Protein AF-A0A8C4X236-F1 (afdb_monomer)

Sequence (205 aa):
MKGGGVMKGFCWRYFEGKKEEEKEEEETTDAMVGLRALEICFFVYFIAFIPVFLLFDSQGLLPASYYPQSLRQLLGDYAISYRDPLLVDPPAWFHAILFCEIFVQLPFLPVAAYAFYKGGQRWIRVPVIMYATHVATTDLIICSYFMWHDFSNSTHPSPITQGQRSLLLAVYSPFLLVPLLMLLTMCCSHTYCGYLPQDRKVKRK

Foldseek 3Di:
DPDPDPVVVVVVVVVVVVVVVVVVVVVVVVLVVVLLVLLVVLLCVLVVCLCVLVQALCPLPDDPVVHDPVSVVVLVVVCQVLVPCCSPPNDPVVNVVNVCCVPPVNVCSVVSSVDSVVPLNLVCLVVLLVVLVSQLVVLVVVLCCLVPPQCVPPPGRHQNDPVSSVSVCVVSVVSNVSSVVSNCCSVPPCSNVDDDPVVVVVVPD

InterPro domains:
  IPR033118 EXPERA domain [PF05241] (71-186)
  IPR033118 EXPERA domain [PS51751] (38-183)
  IPR051987 Sigma-2 receptor-like [PTHR31204] (35-194)

Mean predicted aligned error: 8.4 Å

Organism: Eptatretus burgeri (NCBI:txid7764)

Solvent-accessible surface area (backbone atoms only — not comparable to full-atom values): 11431 Å² total; per-residue (Å²): 142,90,81,74,66,67,65,53,56,55,53,48,53,52,55,49,52,52,52,52,52,54,50,51,52,50,54,51,50,52,51,52,52,52,50,51,53,48,30,48,55,50,19,52,50,31,58,62,43,52,58,44,46,71,67,52,55,42,60,7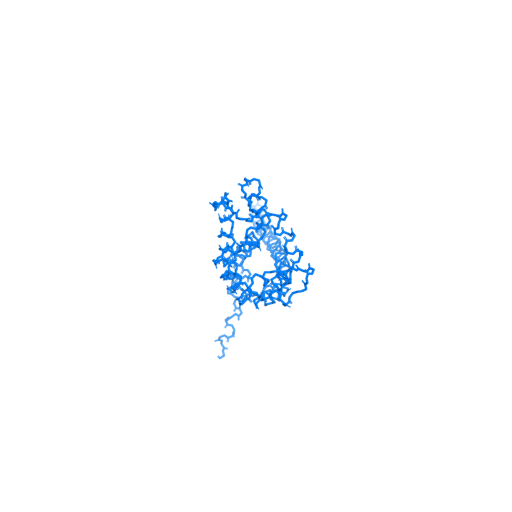7,77,45,67,71,87,81,52,58,67,70,60,54,46,52,53,48,53,48,21,59,74,61,18,35,45,71,72,73,63,55,52,75,71,52,51,56,50,50,48,43,42,63,73,56,46,51,74,42,31,64,56,51,20,52,39,27,66,71,45,87,49,48,84,49,36,65,61,44,41,55,49,18,52,48,47,30,51,53,41,49,51,52,50,46,45,54,72,68,56,86,43,88,82,52,94,57,70,46,46,68,49,72,68,42,27,53,50,48,42,60,69,50,40,59,64,30,51,52,26,48,51,49,31,50,47,48,69,68,33,60,81,52,63,59,85,58,78,67,66,62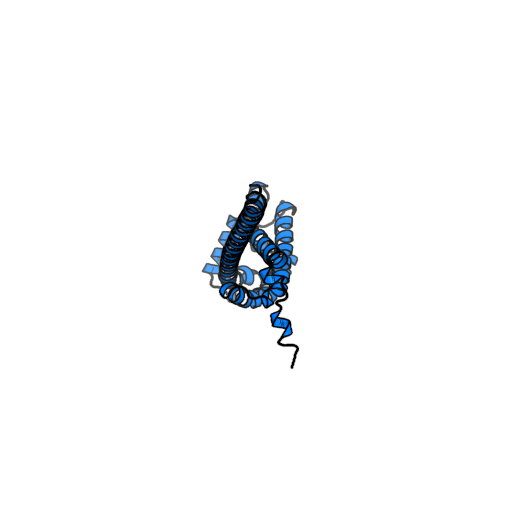,62,72,74,69,118

Structure (mmCIF, N/CA/C/O backbone):
data_AF-A0A8C4X236-F1
#
_entry.id   AF-A0A8C4X236-F1
#
loop_
_atom_site.group_PDB
_atom_site.id
_atom_site.type_symbol
_atom_site.label_atom_id
_atom_site.label_alt_id
_atom_site.label_comp_id
_atom_site.label_asym_id
_atom_site.label_entity_id
_atom_site.label_seq_id
_atom_site.pdbx_PDB_ins_code
_atom_site.Cartn_x
_atom_site.Cartn_y
_atom_site.Cartn_z
_atom_site.occupancy
_atom_site.B_iso_or_equiv
_atom_site.auth_seq_id
_atom_site.auth_comp_id
_atom_site.auth_asym_id
_atom_site.auth_atom_id
_atom_site.pdbx_PDB_model_num
ATOM 1 N N . MET A 1 1 ? 0.371 12.756 75.439 1.00 41.66 1 MET A N 1
ATOM 2 C CA . MET A 1 1 ? 0.248 13.300 74.065 1.00 41.66 1 MET A CA 1
ATOM 3 C C . MET A 1 1 ? 1.019 12.418 73.081 1.00 41.66 1 MET A C 1
ATOM 5 O O . MET A 1 1 ? 2.199 12.641 72.864 1.00 41.66 1 MET A O 1
ATOM 9 N N . LYS A 1 2 ? 0.393 11.377 72.518 1.00 47.19 2 LYS A N 1
ATOM 10 C CA . LYS A 1 2 ? 0.939 10.576 71.402 1.00 47.19 2 LYS A CA 1
ATOM 11 C C . LYS A 1 2 ? -0.236 10.167 70.508 1.00 47.19 2 LYS A C 1
ATOM 13 O O . LYS A 1 2 ? -0.846 9.137 70.739 1.00 47.19 2 LYS A O 1
ATOM 18 N N . GLY A 1 3 ? -0.607 11.025 69.557 1.00 48.09 3 GLY A N 1
ATOM 19 C CA . GLY A 1 3 ? -1.750 10.789 68.657 1.00 48.09 3 GLY A CA 1
ATOM 20 C C . GLY A 1 3 ? -1.573 11.317 67.228 1.00 48.09 3 GLY A C 1
ATOM 21 O O . GLY A 1 3 ? -2.505 11.256 66.442 1.00 48.09 3 GLY A O 1
ATOM 22 N N . GLY A 1 4 ? -0.391 11.833 66.865 1.00 49.16 4 GLY A N 1
ATOM 23 C CA . GLY A 1 4 ? -0.181 12.534 65.586 1.00 49.16 4 GLY A CA 1
ATOM 24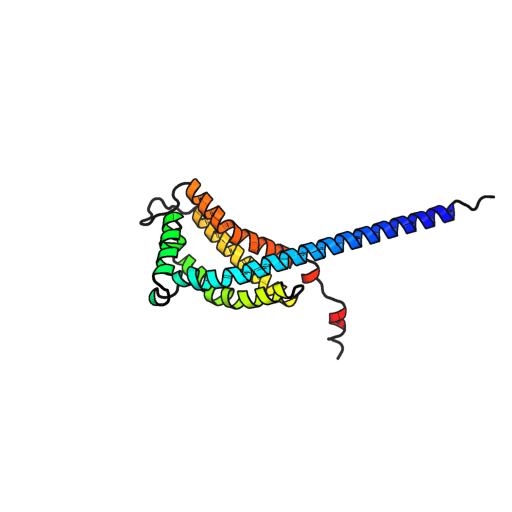 C C . GLY A 1 4 ? 0.444 11.715 64.447 1.00 49.16 4 GLY A C 1
ATOM 25 O O . GLY A 1 4 ? 0.639 12.257 63.364 1.00 49.16 4 GLY A O 1
ATOM 26 N N . GLY A 1 5 ? 0.809 10.447 64.673 1.00 52.81 5 GLY A N 1
ATOM 27 C CA . GLY A 1 5 ? 1.579 9.650 63.701 1.00 52.81 5 GLY A CA 1
ATOM 28 C C . GLY A 1 5 ? 0.733 8.905 62.662 1.00 52.81 5 GLY A C 1
ATOM 29 O O . GLY A 1 5 ? 1.100 8.847 61.493 1.00 52.81 5 GLY A O 1
ATOM 30 N N . VAL A 1 6 ? -0.427 8.378 63.065 1.00 53.38 6 VAL A N 1
ATOM 31 C CA . VAL A 1 6 ? -1.242 7.482 62.219 1.00 53.38 6 VAL A CA 1
ATOM 32 C C . VAL A 1 6 ? -1.970 8.248 61.108 1.00 53.38 6 VAL A C 1
ATOM 34 O O . VAL A 1 6 ? -2.055 7.780 59.975 1.00 53.38 6 VAL A O 1
ATOM 37 N N . MET A 1 7 ? -2.411 9.477 61.390 1.00 50.72 7 MET A N 1
ATOM 38 C CA . MET A 1 7 ? -3.146 10.306 60.427 1.00 50.72 7 MET A CA 1
ATOM 39 C C . MET A 1 7 ? -2.255 10.823 59.282 1.00 50.72 7 MET A C 1
ATOM 41 O O . MET A 1 7 ? -2.735 11.031 58.171 1.00 50.72 7 MET A O 1
ATOM 45 N N . LYS A 1 8 ? -0.940 10.958 59.517 1.00 55.19 8 LYS A N 1
ATOM 46 C CA . LYS A 1 8 ? 0.033 11.353 58.484 1.00 55.19 8 LYS A CA 1
ATOM 47 C C . LYS A 1 8 ? 0.290 10.241 57.463 1.00 55.19 8 LYS A C 1
ATOM 49 O O . LYS A 1 8 ? 0.388 10.538 56.279 1.00 55.19 8 LYS A O 1
ATOM 54 N N . GLY A 1 9 ? 0.337 8.978 57.897 1.00 59.88 9 GLY A N 1
ATOM 55 C CA . GLY A 1 9 ? 0.531 7.832 56.998 1.00 59.88 9 GLY A CA 1
ATOM 56 C C . GLY A 1 9 ? -0.676 7.556 56.095 1.00 59.88 9 GLY A C 1
ATOM 57 O O . GLY A 1 9 ? -0.505 7.188 54.937 1.00 59.88 9 GLY A O 1
ATOM 58 N N . PHE A 1 10 ? -1.892 7.788 56.599 1.00 60.44 10 PHE A N 1
ATOM 59 C CA . PHE A 1 10 ? -3.123 7.619 55.817 1.00 60.44 10 PHE A CA 1
ATOM 60 C C . PHE A 1 10 ? -3.282 8.713 54.752 1.00 60.44 10 PHE A C 1
ATOM 62 O O . PHE A 1 10 ? -3.601 8.427 53.603 1.00 60.44 10 PHE A O 1
ATOM 69 N N . CYS A 1 11 ? -2.981 9.960 55.125 1.00 64.56 11 CYS A N 1
ATOM 70 C CA . CYS A 1 11 ? -2.972 11.096 54.209 1.00 64.56 11 CYS A CA 1
ATOM 71 C C . CYS A 1 11 ? -1.917 10.915 53.103 1.00 64.56 11 CYS A C 1
ATOM 73 O O . CYS A 1 11 ? -2.206 11.124 51.931 1.00 64.56 11 CYS A O 1
ATOM 75 N N . TRP A 1 12 ? -0.717 10.441 53.457 1.00 64.69 12 TRP A N 1
ATOM 76 C CA . TRP A 1 12 ? 0.362 10.200 52.498 1.00 64.69 12 TRP A CA 1
ATOM 77 C C . TRP A 1 12 ? 0.027 9.099 51.476 1.00 64.69 12 TRP A C 1
ATOM 79 O O . TRP A 1 12 ? 0.167 9.343 50.282 1.00 64.69 12 TRP A O 1
ATOM 89 N N . ARG A 1 13 ? -0.526 7.953 51.908 1.00 72.81 13 ARG A N 1
ATOM 90 C CA . ARG A 1 13 ? -0.981 6.885 50.987 1.00 72.81 13 ARG A CA 1
ATOM 91 C C . ARG A 1 13 ? -2.113 7.336 50.063 1.00 72.81 13 ARG A C 1
ATOM 93 O O . ARG A 1 13 ? -2.170 6.906 48.920 1.00 72.81 13 ARG A O 1
ATOM 100 N N . TYR A 1 14 ? -3.001 8.207 50.545 1.00 73.75 14 TYR A N 1
ATOM 101 C CA . TYR A 1 14 ? -4.064 8.784 49.720 1.00 73.75 14 TYR A CA 1
ATOM 102 C C . TYR A 1 14 ? -3.504 9.712 48.631 1.00 73.75 14 TYR A C 1
ATOM 104 O O . TYR A 1 14 ? -3.924 9.642 47.481 1.00 73.75 14 TYR A O 1
ATOM 112 N N . PHE A 1 15 ? -2.519 10.550 48.971 1.00 76.06 15 PHE A N 1
ATOM 113 C CA . PHE A 1 15 ? -1.834 11.401 47.993 1.00 76.06 15 PHE A CA 1
ATOM 114 C C . PHE A 1 15 ? -1.012 10.606 46.973 1.00 76.06 15 PHE A C 1
ATOM 116 O O . PHE A 1 15 ? -0.898 11.036 45.830 1.00 76.06 15 PHE A O 1
ATOM 123 N N . GLU A 1 16 ? -0.431 9.477 47.375 1.00 79.06 16 GLU A N 1
ATOM 124 C CA . GLU A 1 16 ? 0.330 8.596 46.486 1.00 79.06 16 GLU A CA 1
ATOM 125 C C . GLU A 1 16 ? -0.593 7.878 45.493 1.00 79.06 16 GLU A C 1
ATOM 127 O O . GLU A 1 16 ? -0.366 7.976 44.293 1.00 79.06 16 GLU A O 1
ATOM 132 N N . GLY A 1 17 ? -1.708 7.308 45.969 1.00 76.38 17 GLY A N 1
ATOM 133 C CA . GLY A 1 17 ? -2.725 6.711 45.095 1.00 76.38 17 GLY A CA 1
ATOM 134 C C . GLY A 1 17 ? -3.329 7.719 44.115 1.00 76.38 17 GLY A C 1
ATOM 135 O O . GLY A 1 17 ? -3.462 7.423 42.935 1.00 76.38 17 GLY A O 1
ATOM 136 N N . LYS A 1 18 ? -3.594 8.954 44.560 1.00 82.38 18 LYS A N 1
ATOM 137 C CA . LYS A 1 18 ? -4.086 10.014 43.669 1.00 82.38 18 LYS A CA 1
ATOM 138 C C . LYS A 1 18 ? -3.078 10.383 42.569 1.00 82.38 18 LYS A C 1
ATOM 140 O O . LYS A 1 18 ? -3.480 10.654 41.447 1.00 82.38 18 LYS A O 1
ATOM 145 N N . LYS A 1 19 ? -1.774 10.378 42.873 1.00 81.88 19 LYS A N 1
ATOM 146 C CA . LYS A 1 19 ? -0.722 10.608 41.866 1.00 81.88 19 LYS A CA 1
ATOM 147 C C . LYS A 1 19 ? -0.598 9.453 40.876 1.00 81.88 19 LYS A C 1
ATOM 149 O O . LYS A 1 19 ? -0.284 9.698 39.717 1.00 81.88 19 LYS A O 1
ATOM 154 N N . GLU A 1 20 ? -0.789 8.218 41.332 1.00 83.44 20 GLU A N 1
ATOM 155 C CA . GLU A 1 20 ? -0.804 7.041 40.457 1.00 83.44 20 GLU A CA 1
ATOM 156 C C . GLU A 1 20 ? -2.015 7.069 39.516 1.00 83.44 20 GLU A C 1
ATOM 158 O O . GLU A 1 20 ? -1.833 6.882 38.317 1.00 83.44 20 GLU A O 1
ATOM 163 N N . GLU A 1 21 ? -3.204 7.410 40.023 1.00 80.62 21 GLU A N 1
ATOM 164 C CA . GLU A 1 21 ? -4.423 7.589 39.219 1.00 80.62 21 GLU A CA 1
ATOM 165 C C . GLU A 1 21 ? -4.274 8.711 38.179 1.00 80.62 21 GLU A C 1
ATOM 167 O O . GLU A 1 21 ? -4.560 8.493 37.005 1.00 80.62 21 GLU A O 1
ATOM 172 N N . GLU A 1 22 ? -3.784 9.891 38.581 1.00 83.81 22 GLU A N 1
ATOM 173 C CA . GLU A 1 22 ? -3.543 11.017 37.661 1.00 83.81 22 GLU A CA 1
ATOM 174 C C . GLU A 1 22 ? -2.544 10.634 36.555 1.00 83.81 22 GLU A C 1
ATOM 176 O O . GLU A 1 22 ? -2.747 10.969 35.389 1.00 83.81 22 GLU A O 1
ATOM 181 N N . LYS A 1 23 ? -1.492 9.883 36.903 1.00 80.38 23 LYS A N 1
ATOM 182 C CA . LYS A 1 23 ? -0.493 9.402 35.942 1.00 80.38 23 LYS A CA 1
ATOM 183 C C . LYS A 1 23 ? -1.064 8.352 34.983 1.00 80.38 23 LYS A C 1
ATOM 185 O O . LYS A 1 23 ? -0.742 8.378 33.799 1.00 80.38 23 LYS A O 1
ATOM 190 N N . GLU A 1 24 ? -1.892 7.433 35.474 1.00 81.12 24 GLU A N 1
ATOM 191 C CA . GLU A 1 24 ? -2.555 6.416 34.647 1.00 81.12 24 GLU A CA 1
ATOM 192 C C . GLU A 1 24 ? -3.582 7.051 33.693 1.00 81.12 24 GLU A C 1
ATOM 194 O O . GLU A 1 24 ? -3.692 6.648 32.532 1.00 81.12 24 GLU A O 1
ATOM 199 N N . GLU A 1 25 ? -4.301 8.082 34.144 1.00 80.38 25 GLU A N 1
ATOM 200 C CA . GLU A 1 25 ? -5.241 8.849 33.322 1.00 80.38 25 GLU A CA 1
ATOM 201 C C . GLU A 1 25 ? -4.522 9.647 32.219 1.00 80.38 25 GLU A C 1
ATOM 203 O O . GLU A 1 25 ? -4.970 9.641 31.066 1.00 80.38 25 GLU A O 1
ATOM 208 N N . GLU A 1 26 ? -3.379 10.267 32.531 1.00 82.12 26 GLU A N 1
ATOM 209 C CA . GLU A 1 26 ? -2.516 10.949 31.556 1.00 82.12 26 GLU A CA 1
ATOM 210 C C . GLU A 1 26 ? -1.972 9.965 30.504 1.00 82.12 26 GLU A C 1
ATOM 212 O O . GLU A 1 26 ? -2.172 10.172 29.306 1.00 82.12 26 GLU A O 1
ATOM 217 N N . GLU A 1 27 ? -1.397 8.833 30.932 1.00 82.38 27 GLU A N 1
ATOM 218 C CA . GLU A 1 27 ? -0.870 7.793 30.032 1.00 82.38 27 GLU A CA 1
ATOM 219 C C . GLU A 1 27 ? -1.966 7.207 29.125 1.00 82.38 27 GLU A C 1
ATOM 221 O O . GLU A 1 27 ? -1.761 6.990 27.925 1.00 82.38 27 GLU A O 1
ATOM 226 N N . THR A 1 28 ? -3.166 7.002 29.669 1.00 82.38 28 THR A N 1
ATOM 227 C CA . THR A 1 28 ? -4.322 6.524 28.902 1.00 82.38 28 THR A CA 1
ATOM 228 C C . THR A 1 28 ? -4.768 7.555 27.867 1.00 82.38 28 THR A C 1
ATOM 230 O O . THR A 1 28 ? -5.082 7.194 26.729 1.00 82.38 28 THR A O 1
ATOM 233 N N . THR A 1 29 ? -4.787 8.837 28.235 1.00 84.06 29 THR A N 1
ATOM 234 C CA . THR A 1 29 ? -5.170 9.934 27.337 1.00 84.06 29 THR A CA 1
ATOM 235 C C . THR A 1 29 ? -4.185 10.057 26.177 1.00 84.06 29 THR A C 1
ATOM 237 O O . THR A 1 29 ? -4.607 10.091 25.018 1.00 84.06 29 THR A O 1
ATOM 240 N N . ASP A 1 30 ? -2.883 10.015 26.458 1.00 85.50 30 ASP A N 1
ATOM 241 C CA . ASP A 1 30 ? -1.828 10.047 25.442 1.00 85.50 30 ASP A CA 1
ATOM 242 C C . ASP A 1 30 ? -1.906 8.844 24.498 1.00 85.50 30 ASP A C 1
ATOM 244 O O . ASP A 1 30 ? -1.824 8.995 23.274 1.00 85.50 30 ASP A O 1
ATOM 248 N N . ALA A 1 31 ? -2.154 7.646 25.034 1.00 83.81 31 ALA A N 1
ATOM 249 C CA . ALA A 1 31 ? -2.352 6.447 24.228 1.00 83.81 31 ALA A CA 1
ATOM 250 C C . ALA A 1 31 ? -3.587 6.556 23.313 1.00 83.81 31 ALA A C 1
ATOM 252 O O . ALA A 1 31 ? -3.545 6.120 22.158 1.00 83.81 31 ALA A O 1
ATOM 253 N N . MET A 1 32 ? -4.684 7.159 23.788 1.00 85.50 32 MET A N 1
ATOM 254 C CA . MET A 1 32 ? -5.880 7.404 22.973 1.00 85.50 32 MET A CA 1
ATOM 255 C C . MET A 1 32 ? -5.617 8.422 21.858 1.00 85.50 32 MET A C 1
ATOM 257 O O . MET A 1 32 ? -6.040 8.199 20.719 1.00 85.50 32 MET A O 1
ATOM 261 N N . VAL A 1 33 ? -4.897 9.508 22.153 1.00 89.06 33 VAL A N 1
ATOM 262 C CA . VAL A 1 33 ? -4.496 10.516 21.158 1.00 89.06 33 VAL A CA 1
ATOM 263 C C . VAL A 1 33 ? -3.567 9.898 20.111 1.00 89.06 33 VAL A C 1
ATOM 265 O O . VAL A 1 33 ? -3.802 10.059 18.911 1.00 89.06 33 VAL A O 1
ATOM 268 N N . GLY A 1 34 ? -2.563 9.130 20.541 1.00 91.19 34 GLY A N 1
ATOM 269 C CA . GLY A 1 34 ? -1.631 8.429 19.657 1.00 91.19 34 GLY A CA 1
ATOM 270 C C . GLY A 1 34 ? -2.331 7.417 18.750 1.00 91.19 34 GLY A C 1
ATOM 271 O O . GLY A 1 34 ? -2.095 7.398 17.540 1.00 91.19 34 GLY A O 1
ATOM 272 N N . LEU A 1 35 ? -3.265 6.630 19.294 1.00 92.81 35 LEU A N 1
ATOM 273 C CA . LEU A 1 35 ? -4.077 5.717 18.492 1.00 92.81 35 LEU A CA 1
ATOM 274 C C . LEU A 1 35 ? -4.913 6.477 17.462 1.00 92.81 35 LEU A C 1
ATOM 276 O O . LEU A 1 35 ? -4.978 6.065 16.305 1.00 92.81 35 LEU A O 1
ATOM 280 N N . ARG A 1 36 ? -5.533 7.594 17.850 1.00 94.62 36 ARG A N 1
ATOM 281 C CA . ARG A 1 36 ? -6.346 8.379 16.922 1.00 94.62 36 ARG A CA 1
ATOM 282 C C . ARG A 1 36 ? -5.511 8.967 15.785 1.00 94.62 36 ARG A C 1
ATOM 284 O O . ARG A 1 36 ? -5.967 8.972 14.643 1.00 94.62 36 ARG A O 1
ATOM 291 N N . ALA A 1 37 ? -4.292 9.417 16.074 1.00 95.25 37 ALA A N 1
ATOM 292 C CA . ALA A 1 37 ? -3.353 9.869 15.052 1.00 95.25 37 ALA A CA 1
ATOM 293 C C . ALA A 1 37 ? -3.004 8.737 14.069 1.00 95.25 37 ALA A C 1
ATOM 295 O O . ALA A 1 37 ? -3.063 8.944 12.858 1.00 95.25 37 ALA A O 1
ATOM 296 N N . LEU A 1 38 ? -2.732 7.526 14.572 1.00 95.69 38 LEU A N 1
ATOM 297 C CA . LEU A 1 38 ? -2.489 6.348 13.731 1.00 95.69 38 LEU A CA 1
ATOM 298 C C . LEU A 1 38 ? -3.692 6.010 12.845 1.00 95.69 38 LEU A C 1
ATOM 300 O O . LEU A 1 38 ? -3.520 5.786 11.651 1.00 95.69 38 LEU A O 1
ATOM 304 N N . GLU A 1 39 ? -4.910 6.027 13.389 1.00 95.94 39 GLU A N 1
ATOM 305 C CA . GLU A 1 39 ? -6.130 5.806 12.603 1.00 95.94 39 GLU A CA 1
ATOM 306 C C . GLU A 1 39 ? -6.276 6.827 11.467 1.00 95.94 39 GLU A C 1
ATOM 308 O O . GLU A 1 39 ? -6.647 6.460 10.356 1.00 95.94 39 GLU A O 1
ATOM 313 N N . ILE A 1 40 ? -5.947 8.099 11.702 1.00 96.88 40 ILE A N 1
ATOM 314 C CA . ILE A 1 40 ? -5.978 9.126 10.652 1.00 96.88 40 ILE A CA 1
ATOM 315 C C . ILE A 1 40 ? -4.914 8.842 9.583 1.00 96.88 40 ILE A C 1
ATOM 317 O O . ILE A 1 40 ? -5.223 8.908 8.393 1.00 96.88 40 ILE A O 1
ATOM 321 N N . CYS A 1 41 ? -3.693 8.472 9.976 1.00 96.56 41 CYS A N 1
ATOM 322 C CA . CYS A 1 41 ? -2.647 8.066 9.032 1.00 96.56 41 CYS A CA 1
ATOM 323 C C . CYS A 1 41 ? -3.096 6.876 8.171 1.00 96.56 41 CYS A C 1
ATOM 325 O O . CYS A 1 41 ? -2.923 6.887 6.954 1.00 96.56 41 CYS A O 1
ATOM 327 N N . PHE A 1 42 ? -3.728 5.877 8.786 1.00 96.94 42 PHE A N 1
ATOM 328 C CA . PHE A 1 42 ? -4.282 4.711 8.102 1.00 96.94 42 PHE A CA 1
ATOM 329 C C . PHE A 1 42 ? -5.417 5.080 7.150 1.00 96.94 42 PHE A C 1
ATOM 331 O O . PHE A 1 42 ? -5.448 4.600 6.020 1.00 96.94 42 PHE A O 1
ATOM 338 N N . PHE A 1 43 ? -6.319 5.969 7.561 1.00 97.69 43 PHE A N 1
ATOM 339 C CA . PHE A 1 43 ? -7.365 6.497 6.690 1.00 97.69 43 PHE A CA 1
ATOM 340 C C . PHE A 1 43 ? -6.781 7.162 5.436 1.00 97.69 43 PHE A C 1
ATOM 342 O O . PHE A 1 43 ? -7.202 6.844 4.323 1.00 97.69 43 PHE A O 1
ATOM 349 N N . VAL A 1 44 ? -5.792 8.046 5.609 1.00 96.75 44 VAL A N 1
ATOM 350 C CA . VAL A 1 44 ? -5.121 8.726 4.491 1.00 96.75 44 VAL A CA 1
ATOM 351 C C . VAL A 1 44 ? -4.432 7.718 3.577 1.00 96.75 44 VAL A C 1
ATOM 353 O O . VAL A 1 44 ? -4.583 7.817 2.362 1.00 96.75 44 VAL A O 1
ATOM 356 N N . TYR A 1 45 ? -3.747 6.723 4.145 1.00 96.12 45 TYR A N 1
ATOM 357 C CA . TYR A 1 45 ? -3.140 5.627 3.392 1.00 96.12 45 TYR A CA 1
ATOM 358 C C . TYR A 1 45 ? -4.176 4.913 2.511 1.00 96.12 45 TYR A C 1
ATOM 360 O O . TYR A 1 45 ? -4.013 4.875 1.296 1.00 96.12 45 TYR A O 1
ATOM 368 N N . PHE A 1 46 ? -5.292 4.435 3.073 1.00 96.81 46 PHE A N 1
ATOM 369 C CA . PHE A 1 46 ? -6.302 3.710 2.293 1.00 96.81 46 PHE A CA 1
ATOM 370 C C . PHE A 1 46 ? -6.922 4.564 1.180 1.00 96.81 46 PHE A C 1
ATOM 372 O O . PHE A 1 46 ? -7.113 4.075 0.070 1.00 96.81 46 PHE A O 1
ATOM 379 N N . ILE A 1 47 ? -7.209 5.842 1.444 1.00 97.25 47 ILE A N 1
ATOM 380 C CA . ILE A 1 47 ? -7.763 6.748 0.428 1.00 97.25 47 ILE A CA 1
ATOM 381 C C . ILE A 1 47 ? -6.754 7.041 -0.682 1.00 97.25 47 ILE A C 1
ATOM 383 O O . ILE A 1 47 ? -7.133 7.039 -1.852 1.00 97.25 47 ILE A O 1
ATOM 387 N N . ALA A 1 48 ? -5.487 7.276 -0.338 1.00 94.50 48 ALA A N 1
ATOM 388 C CA . ALA A 1 48 ? -4.437 7.550 -1.314 1.00 94.50 48 ALA A CA 1
ATOM 389 C C . ALA A 1 48 ? -4.157 6.341 -2.219 1.00 94.50 48 ALA A C 1
ATOM 391 O O . ALA A 1 48 ? -3.810 6.520 -3.382 1.00 94.50 48 ALA A O 1
ATOM 392 N N . PHE A 1 49 ? -4.355 5.124 -1.712 1.00 93.38 49 PHE A N 1
ATOM 393 C CA . PHE A 1 49 ? -4.091 3.887 -2.446 1.00 93.38 49 PHE A CA 1
ATOM 394 C C . PHE A 1 49 ? -5.181 3.505 -3.448 1.00 93.38 49 PHE A C 1
ATOM 396 O O . PHE A 1 49 ? -4.880 2.882 -4.460 1.00 93.38 49 PHE A O 1
ATOM 403 N N . ILE A 1 50 ? -6.432 3.923 -3.237 1.00 95.25 50 ILE A N 1
ATOM 404 C CA . ILE A 1 50 ? -7.527 3.663 -4.188 1.00 95.25 50 ILE A CA 1
ATOM 405 C C . ILE A 1 50 ? -7.189 4.131 -5.619 1.00 95.25 50 ILE A C 1
ATOM 407 O O . ILE A 1 50 ? -7.288 3.313 -6.537 1.00 95.25 50 ILE A O 1
ATOM 411 N N . PRO A 1 51 ? -6.790 5.398 -5.865 1.00 94.31 51 PRO A N 1
ATOM 412 C CA . PRO A 1 51 ? -6.410 5.822 -7.207 1.00 94.31 51 PRO A CA 1
ATOM 413 C C . PRO A 1 51 ? -5.118 5.155 -7.682 1.00 94.31 51 PRO A C 1
ATOM 415 O O . PRO A 1 51 ? -4.984 4.944 -8.881 1.00 94.31 51 PRO A O 1
ATOM 418 N N . VAL A 1 52 ? -4.193 4.794 -6.785 1.00 92.56 52 VAL A N 1
ATOM 419 C CA . VAL A 1 52 ? -2.968 4.075 -7.170 1.00 92.56 52 VAL A CA 1
ATOM 420 C C . VAL A 1 52 ? -3.323 2.720 -7.784 1.00 92.56 52 VAL A C 1
ATOM 422 O O . VAL A 1 52 ? -2.966 2.459 -8.929 1.00 92.56 52 VAL A O 1
ATOM 425 N N . PHE A 1 53 ? -4.150 1.930 -7.100 1.00 93.12 53 PHE A N 1
ATOM 426 C CA . PHE A 1 53 ? -4.559 0.601 -7.559 1.00 93.12 53 PHE A CA 1
ATOM 427 C C . PHE A 1 53 ? -5.380 0.681 -8.858 1.00 93.12 53 PHE A C 1
ATOM 429 O O . PHE A 1 53 ? -5.177 -0.081 -9.808 1.00 93.12 53 PHE A O 1
ATOM 436 N N . LEU A 1 54 ? -6.304 1.645 -8.935 1.00 93.50 54 LEU A N 1
ATOM 437 C CA . LEU A 1 54 ? -7.186 1.831 -10.092 1.00 93.50 54 LEU A CA 1
ATOM 438 C C . LEU A 1 54 ? -6.499 2.408 -11.330 1.00 93.50 54 LEU A C 1
ATOM 440 O O . LEU A 1 54 ? -6.983 2.186 -12.435 1.00 93.50 54 LEU A O 1
ATOM 444 N N . LEU A 1 55 ? -5.445 3.205 -11.163 1.00 93.1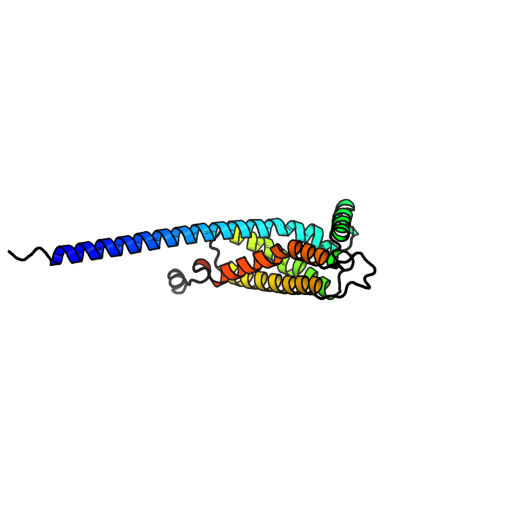9 55 LEU A N 1
ATOM 445 C CA . LEU A 1 55 ? -4.817 3.908 -12.280 1.00 93.19 55 LEU A CA 1
ATOM 446 C C . LEU A 1 55 ? -3.463 3.330 -12.656 1.00 93.19 55 LEU A C 1
ATOM 448 O O . LEU A 1 55 ? -3.089 3.471 -13.813 1.00 93.19 55 LEU A O 1
ATOM 452 N N . PHE A 1 56 ? -2.730 2.707 -11.735 1.00 92.62 56 PHE A N 1
ATOM 453 C CA . PHE A 1 56 ? -1.386 2.190 -11.982 1.00 92.62 56 PHE A CA 1
ATOM 454 C C . PHE A 1 56 ? -1.362 0.662 -11.932 1.00 92.62 56 PHE A C 1
ATOM 456 O O . PHE A 1 56 ? -1.142 0.049 -12.972 1.00 92.62 56 PHE A O 1
ATOM 463 N N . ASP A 1 57 ? -1.680 0.039 -10.798 1.00 91.94 57 ASP A N 1
ATOM 464 C CA . ASP A 1 57 ? -1.490 -1.416 -10.625 1.00 91.94 57 ASP A CA 1
ATOM 465 C C . ASP A 1 57 ? -2.381 -2.232 -11.569 1.00 91.94 57 ASP A C 1
ATOM 467 O O . ASP A 1 57 ? -1.956 -3.197 -12.208 1.00 91.94 57 ASP A O 1
ATOM 471 N N . SER A 1 58 ? -3.617 -1.778 -11.765 1.00 93.06 58 SER A N 1
ATOM 472 C CA . SER A 1 58 ? -4.546 -2.392 -12.715 1.00 93.06 58 SER A CA 1
ATOM 473 C C . SER A 1 58 ? -4.112 -2.309 -14.181 1.00 93.06 58 SER A C 1
ATOM 475 O O . SER A 1 58 ? -4.649 -3.065 -14.997 1.00 93.06 58 SER A O 1
ATOM 477 N N . GLN A 1 59 ? -3.131 -1.474 -14.551 1.00 94.06 59 GLN A N 1
ATOM 478 C CA . GLN A 1 59 ? -2.534 -1.510 -15.894 1.00 94.06 59 GLN A CA 1
ATOM 479 C C . G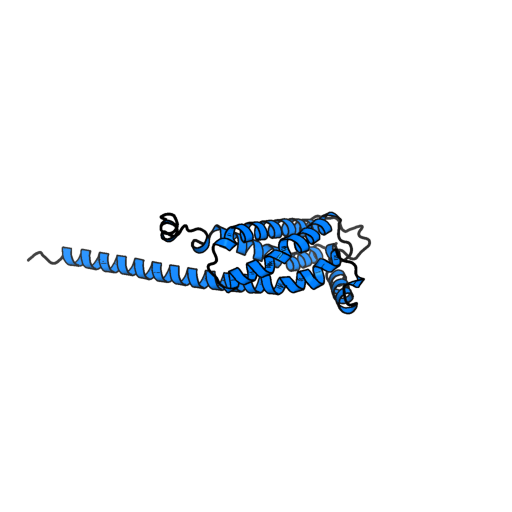LN A 1 59 ? -1.732 -2.793 -16.138 1.00 94.06 59 GLN A C 1
ATOM 481 O O . GLN A 1 59 ? -1.604 -3.208 -17.287 1.00 94.06 59 GLN A O 1
ATOM 486 N N . GLY A 1 60 ? -1.226 -3.440 -15.083 1.00 89.94 60 GLY A N 1
ATOM 487 C CA . GLY A 1 60 ? -0.504 -4.708 -15.191 1.00 89.94 60 GLY A CA 1
ATOM 488 C C . GLY A 1 60 ? -1.406 -5.919 -15.456 1.00 89.94 60 GLY A C 1
ATOM 489 O O . GLY A 1 60 ? -0.907 -6.982 -15.812 1.00 89.94 60 GLY A O 1
ATOM 490 N N . LEU A 1 61 ? -2.732 -5.777 -15.311 1.00 90.56 61 LEU A N 1
ATOM 491 C CA . LEU A 1 61 ? -3.692 -6.867 -15.529 1.00 90.56 61 LEU A CA 1
ATOM 492 C C . LEU A 1 61 ? -4.726 -6.566 -16.621 1.00 90.56 61 LEU A C 1
ATOM 494 O O . LEU A 1 61 ? -5.155 -7.471 -17.338 1.00 90.56 61 LEU A O 1
ATOM 498 N N . LEU A 1 62 ? -5.169 -5.313 -16.736 1.00 90.81 62 LEU A N 1
ATOM 499 C CA . LEU A 1 62 ? -6.221 -4.921 -17.669 1.00 90.81 62 LEU A CA 1
ATOM 500 C C . LEU A 1 62 ? -5.655 -4.461 -19.023 1.00 90.81 62 LEU A C 1
ATOM 502 O O . LEU A 1 62 ? -4.544 -3.937 -19.091 1.00 90.81 62 LEU A O 1
ATOM 506 N N . PRO A 1 63 ? -6.430 -4.585 -20.118 1.00 91.31 63 PRO A N 1
ATOM 507 C CA . PRO A 1 63 ? -6.000 -4.130 -21.434 1.00 91.31 63 PRO A CA 1
ATOM 508 C C . PRO A 1 63 ? -5.617 -2.645 -21.463 1.00 91.31 63 PRO A C 1
ATOM 510 O O . PRO A 1 63 ? -6.348 -1.783 -20.972 1.00 91.31 63 PRO A O 1
ATOM 513 N N . ALA A 1 64 ? -4.523 -2.329 -22.162 1.00 90.50 64 ALA A N 1
ATOM 514 C CA . ALA A 1 64 ? -4.017 -0.963 -22.318 1.00 90.50 64 ALA A CA 1
ATOM 515 C C . ALA A 1 64 ? -5.038 0.027 -22.922 1.00 90.50 64 ALA A C 1
ATOM 517 O O . ALA A 1 64 ? -4.903 1.235 -22.740 1.00 90.50 64 ALA A O 1
ATOM 518 N N . SER A 1 65 ? -6.066 -0.464 -23.625 1.00 93.12 65 SER A N 1
ATOM 519 C CA . SER A 1 65 ? -7.149 0.348 -24.195 1.00 93.12 65 SER A CA 1
ATOM 520 C C . SER A 1 65 ? -8.019 1.049 -23.150 1.00 93.12 65 SER A C 1
ATOM 522 O O . SER A 1 65 ? -8.702 2.009 -23.492 1.00 93.12 65 SER A O 1
ATOM 524 N N . TYR A 1 66 ? -8.017 0.589 -21.896 1.00 93.69 66 TYR A N 1
ATOM 525 C CA . TYR A 1 66 ? -8.772 1.229 -20.814 1.00 93.69 66 TYR A CA 1
ATOM 526 C C . TYR A 1 66 ? -8.082 2.471 -20.242 1.00 93.69 66 TYR A C 1
ATOM 528 O O . TYR A 1 66 ? -8.725 3.240 -19.531 1.00 93.69 66 TYR A O 1
ATOM 536 N N . TYR A 1 67 ? -6.810 2.704 -20.581 1.00 95.31 67 TYR A N 1
ATOM 537 C CA . TYR A 1 67 ? -6.015 3.775 -19.990 1.00 95.31 67 TYR A CA 1
ATOM 538 C C . TYR A 1 67 ? -5.591 4.823 -21.025 1.00 95.31 67 TYR A C 1
ATOM 540 O O . TYR A 1 67 ? -5.094 4.476 -22.109 1.00 95.31 67 TYR A O 1
ATOM 548 N N . PRO A 1 68 ? -5.701 6.123 -20.688 1.00 95.38 68 PRO A N 1
ATOM 549 C CA . PRO A 1 68 ? -5.153 7.195 -21.506 1.00 95.38 68 PRO A CA 1
ATOM 550 C C . PRO A 1 68 ? -3.663 6.990 -21.786 1.00 95.38 68 PRO A C 1
ATOM 552 O O . PRO A 1 68 ? -2.911 6.506 -20.940 1.00 95.38 68 PRO A O 1
ATOM 555 N N . GLN A 1 69 ? -3.213 7.405 -22.970 1.00 95.50 69 GLN A N 1
ATOM 556 C CA . GLN A 1 69 ? -1.811 7.259 -23.365 1.00 95.50 69 GLN A CA 1
ATOM 557 C C . GLN A 1 69 ? -0.845 7.963 -22.404 1.00 95.50 69 GLN A C 1
ATOM 559 O O . GLN A 1 69 ? 0.202 7.405 -22.097 1.00 95.50 69 GLN A O 1
ATOM 564 N N . SER A 1 70 ? -1.209 9.143 -21.896 1.00 95.62 70 SER A N 1
ATOM 565 C CA . SER A 1 70 ? -0.391 9.897 -20.939 1.00 95.62 70 SER A CA 1
ATOM 566 C C . SER A 1 70 ? -0.134 9.126 -19.645 1.00 95.62 70 SER A C 1
ATOM 568 O O . SER A 1 70 ? 0.974 9.161 -19.123 1.00 95.62 70 SER A O 1
ATOM 570 N N . LEU A 1 71 ? -1.135 8.396 -19.148 1.00 94.50 71 LEU A N 1
ATOM 571 C CA . LEU A 1 71 ? -1.028 7.610 -17.921 1.00 94.50 71 LEU A CA 1
ATOM 572 C C . LEU A 1 71 ? -0.145 6.369 -18.120 1.00 94.50 71 LEU A C 1
ATOM 574 O O . LEU A 1 71 ? 0.689 6.060 -17.272 1.00 94.50 71 LEU A O 1
ATOM 578 N N . ARG A 1 72 ? -0.277 5.705 -19.274 1.00 94.69 72 ARG A N 1
ATOM 579 C CA . ARG A 1 72 ? 0.595 4.585 -19.663 1.00 94.69 72 ARG A CA 1
ATOM 580 C C . ARG A 1 72 ? 2.044 5.030 -19.834 1.00 94.69 72 ARG A C 1
ATOM 582 O O . ARG A 1 72 ? 2.959 4.341 -19.400 1.00 94.69 72 ARG A O 1
ATOM 589 N N . GLN A 1 73 ? 2.246 6.195 -20.448 1.00 95.00 73 GLN A N 1
ATOM 590 C CA . GLN A 1 73 ? 3.573 6.774 -20.611 1.00 95.00 73 GLN A CA 1
ATOM 591 C C . GLN A 1 73 ? 4.185 7.146 -19.260 1.00 95.00 73 GLN A C 1
ATOM 593 O O . GLN A 1 73 ? 5.329 6.795 -19.017 1.00 95.00 73 GLN A O 1
ATOM 598 N N . LEU A 1 74 ? 3.415 7.760 -18.358 1.00 94.81 74 LEU A N 1
ATOM 599 C CA . LEU A 1 74 ? 3.880 8.083 -17.009 1.00 94.81 74 LEU A CA 1
ATOM 600 C C . LEU A 1 74 ? 4.362 6.835 -16.252 1.00 94.81 74 LEU A C 1
ATOM 602 O O . LEU A 1 74 ? 5.432 6.863 -15.647 1.00 94.81 74 LEU A O 1
ATOM 606 N N . LEU A 1 75 ? 3.594 5.742 -16.307 1.00 94.06 75 LEU A N 1
ATOM 607 C CA . LEU A 1 75 ? 3.982 4.475 -15.685 1.00 94.06 75 LEU A CA 1
ATOM 608 C C . LEU A 1 75 ? 5.237 3.880 -16.347 1.00 94.06 75 LEU A C 1
ATOM 610 O O . LEU A 1 75 ? 6.141 3.432 -15.647 1.00 94.06 75 LEU A O 1
ATOM 614 N N . GLY A 1 76 ? 5.330 3.926 -17.679 1.00 93.44 76 GLY A N 1
ATOM 615 C CA . GLY A 1 76 ? 6.509 3.463 -18.418 1.00 93.44 76 GLY A CA 1
ATOM 616 C C . GLY A 1 76 ? 7.774 4.272 -18.111 1.00 93.44 76 GLY A C 1
ATOM 617 O O . GLY A 1 76 ? 8.832 3.696 -17.860 1.00 93.44 76 GLY A O 1
ATOM 618 N N . ASP A 1 77 ? 7.663 5.600 -18.065 1.00 93.62 77 ASP A N 1
ATOM 619 C CA . ASP A 1 77 ? 8.765 6.509 -17.740 1.00 93.62 77 ASP A CA 1
ATOM 620 C C . ASP A 1 77 ? 9.263 6.268 -16.309 1.00 93.62 77 ASP A C 1
ATOM 622 O O . ASP A 1 77 ? 10.474 6.224 -16.068 1.00 93.62 77 ASP A O 1
ATOM 626 N N . TYR A 1 78 ? 8.343 6.043 -15.366 1.00 93.88 78 TYR A N 1
ATOM 627 C CA . TYR A 1 78 ? 8.670 5.624 -14.005 1.00 93.88 78 TYR A CA 1
ATOM 628 C C . TYR A 1 78 ? 9.410 4.280 -13.994 1.00 93.88 78 TYR A C 1
ATOM 630 O O . TYR A 1 78 ? 10.512 4.190 -13.446 1.00 93.88 78 TYR A O 1
ATOM 638 N N . ALA A 1 79 ? 8.854 3.261 -14.651 1.00 93.25 79 ALA A N 1
ATOM 639 C CA . ALA A 1 79 ? 9.407 1.911 -14.677 1.00 93.25 79 ALA A CA 1
ATOM 640 C C . ALA A 1 79 ? 10.840 1.889 -15.239 1.00 93.25 79 ALA A C 1
ATOM 642 O O . ALA A 1 79 ? 11.729 1.249 -14.677 1.00 93.25 79 ALA A O 1
ATOM 643 N N . ILE A 1 80 ? 11.107 2.667 -16.292 1.00 92.75 80 ILE A N 1
ATOM 644 C CA . ILE A 1 80 ? 12.445 2.810 -16.881 1.00 92.75 80 ILE A CA 1
ATOM 645 C C . ILE A 1 80 ? 13.382 3.599 -15.958 1.00 92.75 80 ILE A C 1
ATOM 647 O O . ILE A 1 80 ? 14.527 3.189 -15.751 1.00 92.75 80 ILE A O 1
ATOM 651 N N . SER A 1 81 ? 12.913 4.713 -15.385 1.00 92.62 81 SER A N 1
ATOM 652 C CA . SER A 1 81 ? 13.730 5.593 -14.535 1.00 92.62 81 SER A CA 1
ATOM 653 C C . SER A 1 81 ? 14.221 4.883 -13.274 1.00 92.62 81 SER A C 1
ATOM 655 O O . SER A 1 81 ? 15.399 4.980 -12.920 1.00 92.62 81 SER A O 1
ATOM 657 N N . TYR A 1 82 ? 13.335 4.122 -12.630 1.00 92.31 82 TYR A N 1
ATOM 658 C CA . TYR A 1 82 ? 13.642 3.351 -11.426 1.00 92.31 82 TYR A CA 1
ATOM 659 C C . TYR A 1 82 ? 14.169 1.944 -11.724 1.00 92.31 82 TYR A C 1
ATOM 661 O O . TYR A 1 82 ? 14.639 1.272 -10.808 1.00 92.31 82 TYR A O 1
ATOM 669 N N . ARG A 1 83 ? 14.182 1.535 -13.003 1.00 94.12 83 ARG A N 1
ATOM 670 C CA . ARG A 1 83 ? 14.542 0.181 -13.454 1.00 94.12 83 ARG A CA 1
ATOM 671 C C . ARG A 1 83 ? 13.726 -0.881 -12.722 1.00 94.12 83 ARG A C 1
ATOM 673 O O . ARG A 1 83 ? 14.294 -1.856 -12.239 1.00 94.12 83 ARG A O 1
ATOM 680 N N . ASP A 1 84 ? 12.426 -0.649 -12.591 1.00 94.94 84 ASP A N 1
ATOM 681 C CA . ASP A 1 84 ? 11.522 -1.529 -11.859 1.00 94.94 84 ASP A CA 1
ATOM 682 C C . ASP A 1 84 ? 11.118 -2.729 -12.735 1.00 94.94 84 ASP A C 1
ATOM 684 O O . ASP A 1 84 ? 10.333 -2.571 -13.678 1.00 94.94 84 ASP A O 1
ATOM 688 N N . PRO A 1 85 ? 11.628 -3.941 -12.452 1.00 92.62 85 PRO A N 1
ATOM 689 C CA . PRO A 1 85 ? 11.351 -5.106 -13.278 1.00 92.62 85 PRO A CA 1
ATOM 690 C C . PRO A 1 85 ? 9.890 -5.557 -13.170 1.00 92.62 85 PRO A C 1
ATOM 692 O O . PRO A 1 85 ? 9.395 -6.179 -14.103 1.00 92.62 85 PRO A O 1
ATOM 695 N N . LEU A 1 86 ? 9.184 -5.234 -12.079 1.00 93.94 86 LEU A N 1
ATOM 696 C CA . LEU A 1 86 ? 7.785 -5.631 -11.891 1.00 93.94 86 LEU A CA 1
ATOM 697 C C . LEU A 1 86 ? 6.830 -4.838 -12.780 1.00 93.94 86 LEU A C 1
ATOM 699 O O . LEU A 1 86 ? 5.724 -5.294 -13.039 1.00 93.94 86 LEU A O 1
ATOM 703 N N . LEU A 1 87 ? 7.254 -3.671 -13.262 1.00 91.75 87 LEU A N 1
ATOM 704 C CA . LEU A 1 87 ? 6.440 -2.823 -14.129 1.00 91.75 87 LEU A CA 1
ATOM 705 C C . LEU A 1 87 ? 6.840 -2.931 -15.603 1.00 91.75 87 LEU A C 1
ATOM 707 O O . LEU A 1 87 ? 5.990 -2.753 -16.472 1.00 91.75 87 LEU A O 1
ATOM 711 N N . VAL A 1 88 ? 8.116 -3.208 -15.899 1.00 87.31 88 VAL A N 1
ATOM 712 C CA . VAL A 1 88 ? 8.586 -3.337 -17.290 1.00 87.31 88 VAL A CA 1
ATOM 713 C C . VAL A 1 88 ? 8.302 -4.722 -17.870 1.00 87.31 88 VAL A C 1
ATOM 715 O O . VAL A 1 88 ? 7.849 -4.817 -19.008 1.00 87.31 88 VAL A O 1
ATOM 718 N N . ASP A 1 89 ? 8.582 -5.779 -17.108 1.00 87.25 89 ASP A N 1
ATOM 719 C CA . ASP A 1 89 ? 8.401 -7.171 -17.534 1.00 87.25 89 ASP A CA 1
ATOM 720 C C . ASP A 1 89 ? 7.944 -8.022 -16.335 1.00 87.25 89 ASP A C 1
ATOM 722 O O . ASP A 1 89 ? 8.740 -8.753 -15.730 1.00 87.25 89 ASP A O 1
ATOM 726 N N . PRO A 1 90 ? 6.674 -7.859 -15.907 1.00 89.75 90 PRO A N 1
ATOM 727 C CA . PRO A 1 90 ? 6.160 -8.492 -14.703 1.00 89.75 90 PRO A CA 1
ATOM 728 C C . PRO A 1 90 ? 6.253 -10.022 -14.790 1.00 89.75 90 PRO A C 1
ATOM 730 O O . PRO A 1 90 ? 5.687 -10.635 -15.699 1.00 89.75 90 PRO A O 1
ATOM 733 N N . PRO A 1 91 ? 6.873 -10.697 -13.809 1.00 91.62 91 PRO A N 1
ATOM 734 C CA . PRO A 1 91 ? 6.874 -12.151 -13.776 1.00 91.62 91 PRO A CA 1
ATOM 735 C C . PRO A 1 91 ? 5.463 -12.703 -13.508 1.00 91.62 91 PRO A C 1
ATOM 737 O O . PRO A 1 91 ? 4.598 -12.047 -12.923 1.00 91.62 91 PRO A O 1
ATOM 740 N N . ALA A 1 92 ? 5.214 -13.957 -13.894 1.00 92.50 92 ALA A N 1
ATOM 741 C CA . ALA A 1 92 ? 3.884 -14.570 -13.782 1.00 92.50 92 ALA A CA 1
ATOM 742 C C . ALA A 1 92 ? 3.328 -14.590 -12.342 1.00 92.50 92 ALA A C 1
ATOM 744 O O . ALA A 1 92 ? 2.131 -14.407 -12.137 1.00 92.50 92 ALA A O 1
ATOM 745 N N . TRP A 1 93 ? 4.188 -14.767 -11.333 1.00 94.62 93 TRP A N 1
ATOM 746 C CA . TRP A 1 93 ? 3.768 -14.736 -9.928 1.00 94.62 93 TRP A CA 1
AT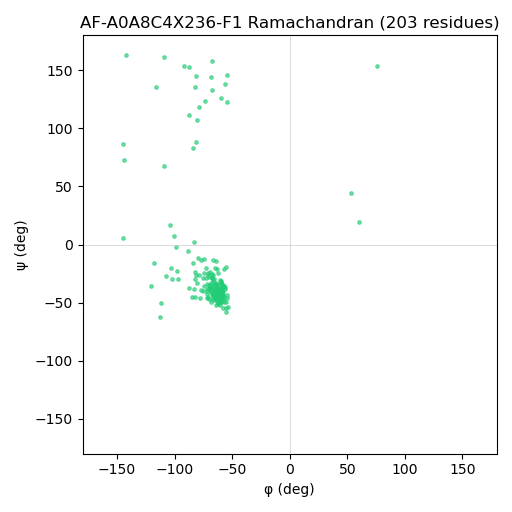OM 747 C C . TRP A 1 93 ? 3.286 -13.346 -9.489 1.00 94.62 93 TRP A C 1
ATOM 749 O O . TRP A 1 93 ? 2.401 -13.254 -8.642 1.00 94.62 93 TRP A O 1
ATOM 759 N N . PHE A 1 94 ? 3.819 -12.273 -10.079 1.00 95.56 94 PHE A N 1
ATOM 760 C CA . PHE A 1 94 ? 3.424 -10.908 -9.738 1.00 95.56 94 PHE A CA 1
ATOM 761 C C . PHE A 1 94 ? 2.023 -10.587 -10.267 1.00 95.56 94 PHE A C 1
ATOM 763 O O . PHE A 1 94 ? 1.230 -9.966 -9.570 1.00 95.56 94 PHE A O 1
ATOM 770 N N . HIS A 1 95 ? 1.644 -11.137 -11.424 1.00 93.75 95 HIS A N 1
ATOM 771 C CA . HIS A 1 95 ? 0.272 -11.030 -11.927 1.00 93.75 95 HIS A CA 1
ATOM 772 C C . HIS A 1 95 ? -0.764 -11.631 -10.962 1.00 93.75 95 HIS A C 1
ATOM 774 O O . HIS A 1 95 ? -1.878 -11.120 -10.858 1.00 93.75 95 HIS A O 1
ATOM 780 N N . ALA A 1 96 ? -0.410 -12.690 -10.222 1.00 94.69 96 ALA A N 1
ATOM 781 C CA . ALA A 1 96 ? -1.284 -13.243 -9.188 1.00 94.69 96 ALA A CA 1
ATOM 782 C C . ALA A 1 96 ? -1.444 -12.289 -7.989 1.00 94.69 96 ALA A C 1
ATOM 784 O O . ALA A 1 96 ? -2.522 -12.225 -7.401 1.00 94.69 96 ALA A O 1
ATOM 785 N N . ILE A 1 97 ? -0.401 -11.523 -7.651 1.00 95.62 97 ILE A N 1
ATOM 786 C CA . ILE A 1 97 ? -0.464 -10.477 -6.621 1.00 95.62 97 ILE A CA 1
ATOM 787 C C . ILE A 1 97 ? -1.355 -9.326 -7.096 1.00 95.62 97 ILE A C 1
ATOM 789 O O . ILE A 1 97 ? -2.309 -9.000 -6.395 1.00 95.62 97 ILE A O 1
ATOM 793 N N . LEU A 1 98 ? -1.142 -8.811 -8.314 1.00 95.00 98 LEU A N 1
ATOM 794 C CA . LEU A 1 98 ? -1.989 -7.770 -8.917 1.00 95.00 98 LEU A CA 1
ATOM 795 C C . LEU A 1 98 ? -3.465 -8.193 -8.977 1.00 95.00 98 LEU A C 1
ATOM 797 O O . LEU A 1 98 ? -4.374 -7.402 -8.729 1.00 95.00 98 LEU A O 1
ATOM 801 N N . PHE A 1 99 ? -3.732 -9.469 -9.270 1.00 94.94 99 PHE A N 1
ATOM 802 C CA . PHE A 1 99 ? -5.087 -10.013 -9.215 1.00 94.94 99 PHE A CA 1
ATOM 803 C C . PHE A 1 99 ? -5.682 -9.904 -7.802 1.00 94.94 99 PHE A C 1
ATOM 805 O O . PHE A 1 99 ? -6.802 -9.419 -7.633 1.00 94.94 99 PHE A O 1
ATOM 812 N N . CYS A 1 100 ? -4.943 -10.314 -6.770 1.00 94.69 100 CYS A N 1
ATOM 813 C CA . CYS A 1 100 ? -5.382 -10.159 -5.382 1.00 94.69 100 CYS A CA 1
ATOM 814 C C . CYS A 1 100 ? -5.583 -8.684 -5.001 1.00 94.69 100 CYS A C 1
ATOM 816 O O . CYS A 1 100 ? -6.564 -8.356 -4.332 1.00 94.69 100 CYS A O 1
ATOM 818 N N . GLU A 1 101 ? -4.715 -7.782 -5.448 1.00 94.31 101 GLU A N 1
ATOM 819 C CA . GLU A 1 101 ? -4.844 -6.344 -5.201 1.00 94.31 101 GLU A CA 1
ATOM 820 C C . GLU A 1 101 ? -6.149 -5.786 -5.774 1.00 94.31 101 GLU A C 1
ATOM 822 O O . GLU A 1 101 ? -6.922 -5.151 -5.060 1.00 94.31 101 GLU A O 1
ATOM 827 N N . ILE A 1 102 ? -6.465 -6.098 -7.029 1.00 93.38 102 ILE A N 1
ATOM 828 C CA . ILE A 1 102 ? -7.639 -5.542 -7.716 1.00 93.38 102 ILE A CA 1
ATOM 829 C C . ILE A 1 102 ? -8.945 -6.186 -7.238 1.00 93.38 102 ILE A C 1
ATOM 831 O O . ILE A 1 102 ? -9.958 -5.502 -7.097 1.00 93.38 102 ILE A O 1
ATOM 835 N N . PHE A 1 103 ? -8.961 -7.498 -7.004 1.00 92.69 103 PHE A N 1
ATOM 836 C CA . PHE A 1 103 ? -10.210 -8.219 -6.731 1.00 92.69 103 PHE A CA 1
ATOM 837 C C . PHE A 1 103 ? -10.481 -8.460 -5.247 1.00 92.69 103 PHE A C 1
ATOM 839 O O . PHE A 1 103 ? -11.637 -8.651 -4.872 1.00 92.69 103 PHE A O 1
ATOM 846 N N . VAL A 1 104 ? -9.452 -8.448 -4.398 1.00 91.50 104 VAL A N 1
ATOM 847 C CA . VAL A 1 104 ? -9.593 -8.715 -2.958 1.00 91.50 104 VAL A CA 1
ATOM 848 C C . VAL A 1 104 ? -9.314 -7.459 -2.143 1.00 91.50 104 VAL A C 1
ATOM 850 O O . VAL A 1 104 ? -10.129 -7.084 -1.300 1.00 91.50 104 VAL A O 1
ATOM 853 N N . GLN A 1 105 ? -8.192 -6.786 -2.394 1.00 94.88 105 GLN A N 1
ATOM 854 C CA . GLN A 1 105 ? -7.780 -5.643 -1.582 1.00 94.88 105 GLN A CA 1
ATOM 855 C C . GLN A 1 105 ? -8.554 -4.369 -1.941 1.00 94.88 105 GLN A C 1
ATOM 857 O O . GLN A 1 105 ? -9.067 -3.695 -1.050 1.00 94.88 105 GLN A O 1
ATOM 862 N N . LEU A 1 106 ? -8.709 -4.058 -3.228 1.00 95.06 106 LEU A N 1
ATOM 863 C CA . LEU A 1 106 ? -9.356 -2.835 -3.703 1.00 95.06 106 LEU A CA 1
ATOM 864 C C . LEU A 1 106 ? -10.810 -2.684 -3.212 1.00 95.06 106 LEU A C 1
ATOM 866 O O . LEU A 1 106 ? -11.137 -1.599 -2.729 1.00 95.06 106 LEU A O 1
ATOM 870 N N . PRO A 1 107 ? -11.683 -3.717 -3.226 1.00 95.50 107 PRO A N 1
ATOM 871 C CA . PRO A 1 107 ? -13.022 -3.609 -2.633 1.00 95.50 107 PRO A CA 1
ATOM 872 C C . PRO A 1 107 ? -13.001 -3.353 -1.120 1.00 95.50 107 PRO A C 1
ATOM 874 O O . PRO A 1 107 ? -13.954 -2.801 -0.568 1.00 95.50 107 PRO A O 1
ATOM 877 N N . PHE A 1 108 ? -11.922 -3.749 -0.439 1.00 96.56 108 PHE A N 1
ATOM 878 C CA . PHE A 1 108 ? -11.747 -3.554 0.994 1.00 96.56 108 PHE A CA 1
ATOM 879 C C . PHE A 1 108 ? -11.232 -2.149 1.352 1.00 96.56 108 PHE A C 1
ATOM 881 O O . PHE A 1 108 ? -11.611 -1.637 2.409 1.00 96.56 108 PHE A O 1
ATOM 888 N N . LEU A 1 109 ? -10.449 -1.480 0.491 1.00 96.00 109 LEU A N 1
ATOM 889 C CA . LEU A 1 109 ? -9.859 -0.165 0.806 1.00 96.00 109 LEU A CA 1
ATOM 890 C C . LEU A 1 109 ? -10.906 0.888 1.238 1.00 96.00 109 LEU A C 1
ATOM 892 O O . LEU A 1 109 ? -10.689 1.524 2.271 1.00 96.00 109 LEU A O 1
ATOM 896 N N . PRO A 1 110 ? -12.067 1.065 0.562 1.00 97.12 110 PRO A N 1
ATOM 897 C CA . PRO A 1 110 ? -13.082 2.030 0.999 1.00 97.12 110 PRO A CA 1
ATOM 898 C C . PRO A 1 110 ? -13.714 1.672 2.351 1.00 97.12 110 PRO A C 1
ATOM 900 O O . PRO A 1 110 ? -14.037 2.557 3.145 1.00 97.12 110 PRO A O 1
ATOM 903 N N . VAL A 1 111 ? -13.876 0.374 2.631 1.00 97.06 111 VAL A N 1
ATOM 904 C CA . VAL A 1 111 ? -14.428 -0.132 3.898 1.00 97.06 111 VAL A CA 1
ATOM 905 C C . VAL A 1 111 ? -13.468 0.174 5.047 1.00 97.06 111 VAL A C 1
ATOM 907 O O . VAL A 1 111 ? -13.888 0.693 6.085 1.00 97.06 111 VAL A O 1
ATOM 910 N N . ALA A 1 112 ? -12.177 -0.094 4.844 1.00 96.75 112 ALA A N 1
ATOM 911 C CA . ALA A 1 112 ? -11.129 0.228 5.802 1.00 96.75 112 ALA A CA 1
ATOM 912 C C . ALA A 1 112 ? -11.004 1.744 6.009 1.00 96.75 112 ALA A C 1
ATOM 914 O O . ALA A 1 112 ? -11.005 2.204 7.151 1.00 96.75 112 ALA A O 1
ATOM 915 N N . ALA A 1 113 ? -10.993 2.533 4.929 1.00 97.44 113 ALA A N 1
ATOM 916 C CA . ALA A 1 113 ? -10.962 3.991 4.997 1.00 97.44 113 ALA A CA 1
ATOM 917 C C . ALA A 1 113 ? -12.118 4.542 5.847 1.00 97.44 113 ALA A C 1
ATOM 919 O O . ALA A 1 113 ? -11.896 5.319 6.775 1.00 97.44 113 ALA A O 1
ATOM 920 N N . TYR A 1 114 ? -13.349 4.093 5.597 1.00 97.62 114 TYR A N 1
ATOM 921 C CA . TYR A 1 114 ? -14.504 4.492 6.400 1.00 97.62 114 TYR A CA 1
ATOM 922 C C . TYR A 1 114 ? -14.335 4.140 7.886 1.00 97.62 114 TYR A C 1
ATOM 924 O O . TYR A 1 114 ? -14.625 4.965 8.759 1.00 97.62 114 TYR A O 1
ATOM 932 N N . ALA A 1 115 ? -13.853 2.932 8.185 1.00 96.31 115 ALA A N 1
ATOM 933 C CA . ALA A 1 115 ? -13.673 2.476 9.556 1.00 96.31 115 ALA A CA 1
ATOM 934 C C . ALA A 1 115 ? -12.637 3.319 10.318 1.00 96.31 115 ALA A C 1
ATOM 936 O O . ALA A 1 115 ? -12.902 3.749 11.442 1.00 96.31 115 ALA A O 1
ATOM 937 N N . PHE A 1 116 ? -11.498 3.618 9.692 1.00 96.75 116 PHE A N 1
ATOM 938 C CA . PHE A 1 116 ? -10.444 4.448 10.278 1.00 96.75 116 PHE A CA 1
ATOM 939 C C . PHE A 1 116 ? -10.842 5.924 10.391 1.00 96.75 116 PHE A C 1
ATOM 941 O O . PHE A 1 116 ? -10.578 6.562 11.414 1.00 96.75 116 PHE A O 1
ATOM 948 N N . TYR A 1 117 ? -11.579 6.451 9.409 1.00 97.00 117 TYR A N 1
ATOM 949 C CA . TYR A 1 117 ? -12.164 7.789 9.489 1.00 97.00 117 TYR A CA 1
ATOM 950 C C . TYR A 1 117 ? -13.081 7.931 10.710 1.00 97.00 117 TYR A C 1
ATOM 952 O O . TYR A 1 117 ? -12.939 8.877 11.485 1.00 97.00 117 TYR A O 1
ATOM 960 N N . LYS A 1 118 ? -13.984 6.965 10.927 1.00 95.12 118 LYS A N 1
ATOM 961 C CA . LYS A 1 118 ? -14.877 6.932 12.098 1.00 95.12 118 LYS A CA 1
ATOM 962 C C . LYS A 1 118 ? -14.122 6.736 13.414 1.00 95.12 118 LYS A C 1
ATOM 964 O O . LYS A 1 118 ? -14.508 7.340 14.409 1.00 95.12 118 LYS A O 1
ATOM 969 N N . GLY A 1 119 ? -13.070 5.921 13.404 1.00 92.12 119 GLY A N 1
ATOM 970 C CA . GLY A 1 119 ? -12.275 5.576 14.582 1.00 92.12 119 GLY A CA 1
ATOM 971 C C . GLY A 1 119 ? -12.954 4.579 15.518 1.00 92.12 119 GLY A C 1
ATOM 972 O O . GLY A 1 119 ? -14.184 4.454 15.549 1.00 92.12 119 GLY A O 1
ATOM 973 N N . GLY A 1 120 ? -12.146 3.819 16.262 1.00 86.50 120 GLY A N 1
ATOM 974 C CA . GLY A 1 120 ? -12.616 2.867 17.277 1.00 86.50 120 GLY A CA 1
ATOM 975 C C . GLY A 1 120 ? -13.528 1.750 16.747 1.00 86.50 120 GLY A C 1
ATOM 976 O O . GLY A 1 120 ? -14.281 1.139 17.509 1.00 86.50 120 GLY A O 1
ATOM 977 N N . GLN A 1 121 ? -13.506 1.482 15.439 1.00 91.38 121 GLN A N 1
ATOM 978 C CA . GLN A 1 121 ? -14.399 0.525 14.785 1.00 91.38 121 GLN A CA 1
ATOM 979 C C . GLN A 1 121 ? -13.901 -0.913 14.954 1.00 91.38 121 GLN A C 1
ATOM 981 O O . GLN A 1 121 ? -13.196 -1.450 14.112 1.00 91.38 121 GLN A O 1
ATOM 986 N N . ARG A 1 122 ? -14.296 -1.586 16.034 1.00 89.06 122 ARG A N 1
ATOM 987 C CA . ARG A 1 122 ? -13.757 -2.913 16.401 1.00 89.06 122 ARG A CA 1
ATOM 988 C C . ARG A 1 122 ? -13.965 -4.021 15.375 1.00 89.06 122 ARG A C 1
ATOM 990 O O . ARG A 1 122 ? -13.134 -4.918 15.268 1.00 89.06 122 ARG A O 1
ATOM 997 N N . TRP A 1 123 ? -15.060 -3.965 14.623 1.00 92.31 123 TRP A N 1
ATOM 998 C CA . TRP A 1 123 ? -15.381 -4.959 13.599 1.00 92.31 123 TRP A CA 1
ATOM 999 C C . TRP A 1 123 ? -14.342 -4.997 12.466 1.00 92.31 123 TRP A C 1
ATOM 1001 O O . TRP A 1 123 ? -14.209 -6.026 11.809 1.00 92.31 123 TRP A O 1
ATOM 1011 N N . ILE A 1 124 ? -13.565 -3.920 12.272 1.00 94.69 124 ILE A N 1
ATOM 1012 C CA . ILE A 1 124 ? -12.529 -3.845 11.234 1.00 94.69 124 ILE A CA 1
ATOM 1013 C C . ILE A 1 124 ? -11.255 -4.618 11.604 1.00 94.69 124 ILE A C 1
ATOM 1015 O O . ILE A 1 124 ? -10.429 -4.886 10.736 1.00 94.69 124 ILE A O 1
ATOM 1019 N N . ARG A 1 125 ? -11.096 -5.022 12.872 1.00 94.25 125 ARG A N 1
ATOM 1020 C CA . ARG A 1 125 ? -9.859 -5.627 13.383 1.00 94.25 125 ARG A CA 1
ATOM 1021 C C . ARG A 1 125 ? -9.424 -6.852 12.585 1.00 94.25 125 ARG A C 1
ATOM 1023 O O . ARG A 1 125 ? -8.309 -6.886 12.083 1.00 94.25 125 ARG A O 1
ATOM 1030 N N . VAL A 1 126 ? -10.287 -7.866 12.493 1.00 94.69 126 VAL A N 1
ATOM 1031 C CA . VAL A 1 126 ? -9.950 -9.119 11.797 1.00 94.69 126 VAL A CA 1
ATOM 1032 C C . VAL A 1 126 ? -9.713 -8.872 10.301 1.00 94.69 126 VAL A C 1
ATOM 1034 O O . VAL A 1 126 ? -8.664 -9.294 9.815 1.00 94.69 126 VAL A O 1
ATOM 1037 N N . PRO A 1 127 ? -10.584 -8.133 9.581 1.00 95.75 127 PRO A N 1
ATOM 1038 C CA . PRO A 1 127 ? -10.316 -7.756 8.194 1.00 95.75 127 PRO A CA 1
ATOM 1039 C C . PRO A 1 127 ? -8.980 -7.027 7.982 1.00 95.75 127 PRO A C 1
ATOM 1041 O O . PRO A 1 127 ? -8.249 -7.369 7.058 1.00 95.75 127 PRO A O 1
ATOM 1044 N N . VAL A 1 128 ? -8.615 -6.071 8.848 1.00 96.75 128 VAL A N 1
ATOM 1045 C CA . VAL A 1 128 ? -7.333 -5.348 8.734 1.00 96.75 128 VAL A CA 1
ATOM 1046 C C . VAL A 1 128 ? -6.154 -6.253 9.039 1.00 96.75 128 VAL A C 1
ATOM 1048 O O . VAL A 1 128 ? -5.154 -6.149 8.348 1.00 96.75 128 VAL A O 1
ATOM 1051 N N . ILE A 1 129 ? -6.249 -7.161 10.015 1.00 96.94 129 ILE A N 1
ATOM 1052 C CA . ILE A 1 129 ? -5.187 -8.149 10.262 1.00 96.94 129 ILE A CA 1
ATOM 1053 C C . ILE A 1 129 ? -4.971 -9.015 9.016 1.00 96.94 129 ILE A C 1
ATOM 1055 O O . ILE A 1 129 ? -3.831 -9.225 8.613 1.00 96.94 129 ILE A O 1
ATOM 1059 N N . MET A 1 130 ? -6.047 -9.492 8.382 1.00 97.06 130 MET A N 1
ATOM 1060 C CA . MET A 1 130 ? -5.949 -10.282 7.150 1.00 97.06 130 MET A CA 1
ATOM 1061 C C . MET A 1 130 ? -5.311 -9.480 6.013 1.00 97.06 130 MET A C 1
ATOM 1063 O O . MET A 1 130 ? -4.367 -9.961 5.390 1.00 97.06 130 MET A O 1
ATOM 1067 N N . TYR A 1 131 ? -5.791 -8.256 5.778 1.00 97.19 131 TYR A N 1
ATOM 1068 C CA . TYR A 1 131 ? -5.242 -7.344 4.775 1.00 97.19 131 TYR A CA 1
ATOM 1069 C C . TYR A 1 131 ? -3.759 -7.057 5.030 1.00 97.19 131 TYR A C 1
ATOM 1071 O O . TYR A 1 131 ? -2.924 -7.299 4.167 1.00 97.19 131 TYR A O 1
ATOM 1079 N N . ALA A 1 132 ? -3.422 -6.600 6.235 1.00 97.38 132 ALA A N 1
ATOM 1080 C CA . ALA A 1 132 ? -2.084 -6.153 6.581 1.00 97.38 132 ALA A CA 1
ATOM 1081 C C . ALA A 1 132 ? -1.062 -7.292 6.527 1.00 97.38 132 ALA A C 1
ATOM 1083 O O . ALA A 1 132 ? 0.033 -7.105 6.006 1.00 97.38 132 ALA A O 1
ATOM 1084 N N . THR A 1 133 ? -1.427 -8.485 7.006 1.00 97.81 133 THR A N 1
ATOM 1085 C CA . THR A 1 133 ? -0.577 -9.676 6.886 1.00 97.81 133 THR A CA 1
ATOM 1086 C C . THR A 1 133 ? -0.372 -10.065 5.427 1.00 97.81 133 THR A C 1
ATOM 1088 O O . THR A 1 133 ? 0.745 -10.407 5.043 1.00 97.81 133 THR A O 1
ATOM 1091 N N . HIS A 1 134 ? -1.424 -10.016 4.606 1.00 97.19 134 HIS A N 1
ATOM 1092 C CA . HIS A 1 134 ? -1.320 -10.355 3.191 1.00 97.19 134 HIS A CA 1
ATOM 1093 C C . HIS A 1 134 ? -0.394 -9.386 2.447 1.00 97.19 134 HIS A C 1
ATOM 1095 O O . HIS A 1 134 ? 0.570 -9.855 1.845 1.00 97.19 134 HIS A O 1
ATOM 1101 N N . VAL A 1 135 ? -0.619 -8.072 2.575 1.00 96.56 135 VAL A N 1
ATOM 1102 C CA . VAL A 1 135 ? 0.217 -7.033 1.947 1.00 96.56 135 VAL A CA 1
ATOM 1103 C C . VAL A 1 135 ? 1.663 -7.125 2.430 1.00 96.56 135 VAL A C 1
ATOM 1105 O O . VAL A 1 135 ? 2.580 -7.198 1.621 1.00 96.56 135 VAL A O 1
ATOM 1108 N N . ALA A 1 136 ? 1.891 -7.250 3.743 1.00 97.44 136 ALA A N 1
ATOM 1109 C CA . ALA A 1 136 ? 3.247 -7.401 4.269 1.00 97.44 136 ALA A CA 1
ATOM 1110 C C . ALA A 1 136 ? 3.957 -8.652 3.721 1.00 97.44 136 ALA A C 1
ATOM 1112 O O . ALA A 1 136 ? 5.166 -8.637 3.503 1.00 97.44 136 ALA A O 1
ATOM 1113 N N . THR A 1 137 ? 3.219 -9.739 3.478 1.00 97.25 137 THR A N 1
ATOM 1114 C CA . THR A 1 137 ? 3.786 -10.966 2.904 1.00 97.25 137 THR A CA 1
ATOM 1115 C C . THR A 1 137 ? 4.141 -10.782 1.430 1.00 97.25 137 THR A C 1
ATOM 1117 O O . THR A 1 137 ? 5.230 -11.178 1.018 1.00 97.25 137 THR A O 1
ATOM 1120 N N . THR A 1 138 ? 3.255 -10.185 0.629 1.00 96.69 138 THR A N 1
ATOM 1121 C CA . THR A 1 138 ? 3.511 -9.938 -0.798 1.00 96.69 138 THR A CA 1
ATOM 1122 C C . THR A 1 138 ? 4.649 -8.943 -0.996 1.00 96.69 138 THR A C 1
ATOM 1124 O O . THR A 1 138 ? 5.543 -9.206 -1.798 1.00 96.69 138 THR A O 1
ATOM 1127 N N . ASP A 1 139 ? 4.699 -7.872 -0.204 1.00 95.88 139 ASP A N 1
ATOM 1128 C CA . ASP A 1 139 ? 5.800 -6.908 -0.244 1.00 95.88 139 ASP A CA 1
ATOM 1129 C C . ASP A 1 139 ? 7.121 -7.514 0.220 1.00 95.88 139 ASP A C 1
ATOM 1131 O O . ASP A 1 139 ? 8.169 -7.212 -0.346 1.00 95.88 139 ASP A O 1
ATOM 1135 N N . LEU A 1 140 ? 7.106 -8.417 1.204 1.00 96.44 140 LEU A N 1
ATOM 1136 C CA . LEU A 1 140 ? 8.313 -9.144 1.590 1.00 96.44 140 LEU A CA 1
ATOM 1137 C C . LEU A 1 140 ? 8.832 -10.016 0.436 1.00 96.44 140 LEU A C 1
ATOM 1139 O O . LEU A 1 140 ? 10.041 -10.049 0.197 1.00 96.44 140 LEU A O 1
ATOM 1143 N N . ILE A 1 141 ? 7.937 -10.674 -0.310 1.00 96.25 141 ILE A N 1
ATOM 1144 C CA . ILE A 1 141 ? 8.294 -11.423 -1.524 1.00 96.25 141 ILE A CA 1
ATOM 1145 C C . ILE A 1 141 ? 8.908 -10.476 -2.563 1.00 96.25 141 ILE A C 1
ATOM 1147 O O . ILE A 1 141 ? 9.988 -10.771 -3.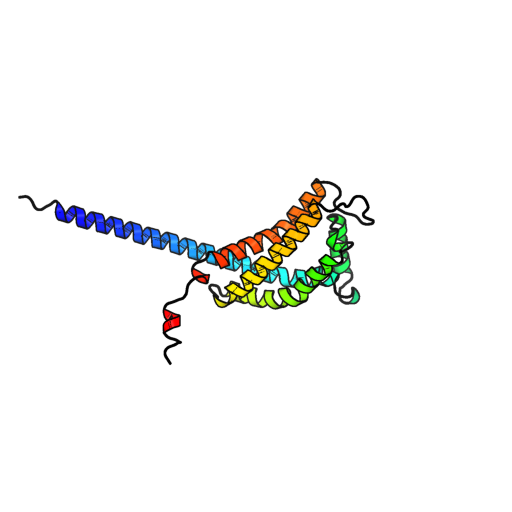071 1.00 96.25 141 ILE A O 1
ATOM 1151 N N . ILE A 1 142 ? 8.296 -9.319 -2.824 1.00 96.12 142 ILE A N 1
ATOM 1152 C CA . ILE A 1 142 ? 8.797 -8.306 -3.770 1.00 96.12 142 ILE A CA 1
ATOM 1153 C C . ILE A 1 142 ? 10.179 -7.783 -3.359 1.00 96.12 142 ILE A C 1
ATOM 1155 O O . ILE A 1 142 ? 11.122 -7.799 -4.152 1.00 96.12 142 ILE A O 1
ATOM 1159 N N . CYS A 1 143 ? 10.341 -7.395 -2.095 1.00 95.94 143 CYS A N 1
ATOM 1160 C CA . CYS A 1 143 ? 11.612 -6.937 -1.545 1.00 95.94 143 CYS A CA 1
ATOM 1161 C C . CYS A 1 143 ? 12.691 -8.017 -1.681 1.00 95.94 143 CYS A C 1
ATOM 1163 O O . CYS A 1 143 ? 13.832 -7.727 -2.046 1.00 95.94 143 CYS A O 1
ATOM 1165 N N . SER A 1 144 ? 12.324 -9.277 -1.430 1.00 95.19 144 SER A N 1
ATOM 1166 C CA . SER A 1 144 ? 13.233 -10.404 -1.605 1.00 95.19 144 SER A CA 1
ATOM 1167 C C . SER A 1 144 ? 13.615 -10.615 -3.073 1.00 95.19 144 SER A C 1
ATOM 1169 O O . SER A 1 144 ? 14.786 -10.827 -3.387 1.00 95.19 144 SER A O 1
ATOM 1171 N N . TYR A 1 145 ? 12.661 -10.463 -3.989 1.00 95.62 145 TYR A N 1
ATOM 1172 C CA . TYR A 1 145 ? 12.897 -10.566 -5.420 1.00 95.62 145 TYR A CA 1
ATOM 1173 C C . TYR A 1 145 ? 13.901 -9.508 -5.888 1.00 95.62 145 TYR A C 1
ATOM 1175 O O . TYR A 1 145 ? 14.894 -9.852 -6.523 1.00 95.62 145 TYR A O 1
ATOM 1183 N N . PHE A 1 146 ? 13.740 -8.244 -5.488 1.00 95.19 146 PHE A N 1
ATOM 1184 C CA . PHE A 1 146 ? 14.705 -7.193 -5.826 1.00 95.19 146 PHE A CA 1
ATOM 1185 C C . PHE A 1 146 ? 16.112 -7.468 -5.292 1.00 95.19 146 PHE A C 1
ATOM 1187 O O . PHE A 1 146 ? 17.099 -7.173 -5.967 1.00 95.19 146 PHE A O 1
ATOM 1194 N N . MET A 1 147 ? 16.218 -8.033 -4.089 1.00 94.00 147 MET A N 1
ATOM 1195 C CA . MET A 1 147 ? 17.507 -8.242 -3.432 1.00 94.00 147 MET A CA 1
ATOM 1196 C C . MET A 1 147 ? 18.249 -9.481 -3.924 1.00 94.00 147 MET A C 1
ATOM 1198 O O . MET A 1 147 ? 19.478 -9.440 -3.984 1.00 94.00 147 MET A O 1
ATOM 1202 N N . TRP A 1 148 ? 17.545 -10.553 -4.293 1.00 93.25 148 TRP A N 1
ATOM 1203 C CA . TRP A 1 148 ? 18.165 -11.853 -4.576 1.00 93.25 148 TRP A CA 1
ATOM 1204 C C . TRP A 1 148 ? 17.997 -12.359 -6.006 1.00 93.25 148 TRP A C 1
ATOM 1206 O O . TRP A 1 148 ? 18.754 -13.241 -6.406 1.00 93.25 148 TRP A O 1
ATOM 1216 N N . HIS A 1 149 ? 17.078 -11.811 -6.800 1.00 93.69 149 HIS A N 1
ATOM 1217 C CA . HIS A 1 149 ? 16.940 -12.226 -8.192 1.00 93.69 149 HIS A CA 1
ATOM 1218 C C . HIS A 1 149 ? 18.154 -11.795 -9.034 1.00 93.69 149 HIS A C 1
ATOM 1220 O O . HIS A 1 149 ? 18.746 -10.727 -8.823 1.00 93.69 149 HIS A O 1
ATOM 1226 N N . ASP A 1 150 ? 18.540 -12.634 -9.995 1.00 92.44 150 ASP A N 1
ATOM 1227 C CA . ASP A 1 150 ? 19.609 -12.323 -10.939 1.00 92.44 150 ASP A CA 1
ATOM 1228 C C . ASP A 1 150 ? 19.045 -11.563 -12.147 1.00 92.44 150 ASP A C 1
ATOM 1230 O O . ASP A 1 150 ? 18.295 -12.102 -12.957 1.00 92.44 150 ASP A O 1
ATOM 1234 N N . PHE A 1 151 ? 19.422 -10.290 -12.258 1.00 92.00 151 PHE A N 1
ATOM 1235 C CA . PHE A 1 151 ? 19.022 -9.406 -13.355 1.00 92.00 151 PHE A CA 1
ATOM 1236 C C . PHE A 1 151 ? 20.111 -9.254 -14.428 1.00 92.00 151 PHE A C 1
ATOM 1238 O O . PHE A 1 151 ? 19.971 -8.425 -15.319 1.00 92.00 151 PHE A O 1
ATOM 1245 N N . SER A 1 152 ? 21.207 -10.016 -14.363 1.00 88.81 152 SER A N 1
ATOM 1246 C CA . SER A 1 152 ? 22.338 -9.879 -15.295 1.00 88.81 152 SER A CA 1
ATOM 1247 C C . SER A 1 152 ? 21.966 -10.133 -16.760 1.00 88.81 152 SER A C 1
ATOM 1249 O O . SER A 1 152 ? 22.541 -9.515 -17.652 1.00 88.81 152 SER A O 1
ATOM 1251 N N . ASN A 1 153 ? 20.978 -10.998 -16.997 1.00 86.19 153 ASN A N 1
ATOM 1252 C CA . ASN A 1 153 ? 20.506 -11.382 -18.329 1.00 86.19 153 ASN A CA 1
ATOM 1253 C C . ASN A 1 153 ? 19.169 -10.722 -18.713 1.00 86.19 153 ASN A C 1
ATOM 1255 O O . ASN A 1 153 ? 18.484 -11.207 -19.615 1.00 86.19 153 ASN A O 1
ATOM 1259 N N . SER A 1 154 ? 18.751 -9.653 -18.026 1.00 86.00 154 SER A N 1
ATOM 1260 C CA . SER A 1 154 ? 17.471 -9.007 -18.319 1.00 86.00 154 SER A CA 1
ATOM 1261 C C . SER A 1 154 ? 17.490 -8.333 -19.695 1.00 86.00 154 SER A C 1
ATOM 1263 O O . SER A 1 154 ? 18.405 -7.588 -20.040 1.00 86.00 154 SER A O 1
ATOM 1265 N N . THR A 1 155 ? 16.447 -8.563 -20.495 1.00 86.00 155 THR A N 1
ATOM 1266 C CA . THR A 1 155 ? 16.268 -7.871 -21.787 1.00 86.00 155 THR A CA 1
ATOM 1267 C C . THR A 1 155 ? 15.902 -6.395 -21.594 1.00 86.00 155 THR A C 1
ATOM 1269 O O . THR A 1 155 ? 16.182 -5.553 -22.446 1.00 86.00 155 THR A O 1
ATOM 1272 N N . HIS A 1 156 ? 15.313 -6.074 -20.444 1.00 86.00 156 HIS A N 1
ATOM 1273 C CA . HIS A 1 156 ? 14.839 -4.746 -20.080 1.00 86.00 156 HIS A CA 1
ATOM 1274 C C . HIS A 1 156 ? 15.704 -4.102 -18.982 1.00 86.00 156 HIS A C 1
ATOM 1276 O O . HIS A 1 156 ? 16.423 -4.815 -18.271 1.00 86.00 156 HIS A O 1
ATOM 1282 N N . PRO A 1 157 ? 15.647 -2.764 -18.803 1.00 86.56 157 PRO A N 1
ATOM 1283 C CA . PRO A 1 157 ? 16.321 -2.090 -17.695 1.00 86.56 157 PRO A CA 1
ATOM 1284 C C . PRO A 1 157 ? 15.903 -2.691 -16.347 1.00 86.56 157 PRO A C 1
ATOM 1286 O O . PRO A 1 157 ? 14.722 -2.739 -16.024 1.00 86.56 157 PRO A O 1
ATOM 1289 N N . SER A 1 158 ? 16.869 -3.168 -15.564 1.00 91.50 158 SER A N 1
ATOM 1290 C CA . SER A 1 158 ? 16.634 -3.856 -14.285 1.00 91.50 158 SER A CA 1
ATOM 1291 C C . SER A 1 158 ? 17.705 -3.479 -13.250 1.00 91.50 158 SER A C 1
ATOM 1293 O O . SER A 1 158 ? 18.748 -2.923 -13.623 1.00 91.50 158 SER A O 1
ATOM 1295 N N . PRO A 1 159 ? 17.481 -3.728 -11.945 1.00 93.19 159 PRO A N 1
ATOM 1296 C CA . PRO A 1 159 ? 18.354 -3.253 -10.878 1.00 93.19 159 PRO A CA 1
ATOM 1297 C C . PRO A 1 159 ? 19.542 -4.211 -10.687 1.00 93.19 159 PRO A C 1
ATOM 1299 O O . PRO A 1 159 ? 19.549 -5.102 -9.832 1.00 93.19 159 PRO A O 1
ATOM 1302 N N . ILE A 1 160 ? 20.572 -4.034 -11.513 1.00 92.56 160 ILE A N 1
ATOM 1303 C CA . ILE A 1 160 ? 21.777 -4.877 -11.506 1.00 92.56 160 ILE A CA 1
ATOM 1304 C C . ILE A 1 160 ? 22.699 -4.494 -10.342 1.00 92.56 160 ILE A C 1
ATOM 1306 O O . ILE A 1 160 ? 23.283 -5.366 -9.702 1.00 92.56 160 ILE A O 1
ATOM 1310 N N . THR A 1 161 ? 22.834 -3.200 -10.040 1.00 94.00 161 THR A N 1
ATOM 1311 C CA . THR A 1 161 ? 23.741 -2.735 -8.979 1.00 94.00 161 THR A CA 1
ATOM 1312 C C . THR A 1 161 ? 23.061 -2.713 -7.614 1.00 94.00 161 THR A C 1
ATOM 1314 O O . THR A 1 161 ? 21.859 -2.470 -7.503 1.00 94.00 161 THR A O 1
ATOM 1317 N N . GLN A 1 162 ? 23.845 -2.871 -6.542 1.00 93.06 162 GLN A N 1
ATOM 1318 C CA . GLN A 1 162 ? 23.312 -2.811 -5.177 1.00 93.06 162 GLN A CA 1
ATOM 1319 C C . GLN A 1 162 ? 22.630 -1.469 -4.871 1.00 93.06 162 GLN A C 1
ATOM 1321 O O . GLN A 1 162 ? 21.612 -1.439 -4.190 1.00 93.06 162 GLN A O 1
ATOM 1326 N N . GLY A 1 163 ? 23.148 -0.360 -5.409 1.00 94.75 163 GLY A N 1
ATOM 1327 C CA . GLY A 1 163 ? 22.527 0.956 -5.245 1.00 94.75 163 GLY A CA 1
ATOM 1328 C C . GLY A 1 163 ? 21.136 1.044 -5.880 1.00 94.75 163 GLY A C 1
ATOM 1329 O O . GLY A 1 163 ? 20.227 1.606 -5.276 1.00 94.75 163 GLY A O 1
ATOM 1330 N N . GLN A 1 164 ? 20.944 0.442 -7.060 1.00 94.69 164 GLN A N 1
ATOM 1331 C CA . GLN A 1 164 ? 19.636 0.379 -7.726 1.00 94.69 164 GLN A CA 1
ATOM 1332 C C . GLN A 1 164 ? 18.650 -0.491 -6.939 1.00 94.69 164 GLN A C 1
ATOM 1334 O O . GLN A 1 164 ? 17.500 -0.099 -6.758 1.00 94.69 164 GLN A O 1
ATOM 1339 N N . ARG A 1 165 ? 19.114 -1.630 -6.411 1.00 95.50 165 ARG A N 1
ATOM 1340 C CA . ARG A 1 165 ? 18.303 -2.512 -5.556 1.00 95.50 165 ARG A CA 1
ATOM 1341 C C . ARG A 1 165 ? 17.861 -1.809 -4.276 1.00 95.50 165 ARG A C 1
ATOM 1343 O O . ARG A 1 165 ? 16.681 -1.832 -3.948 1.00 95.50 165 ARG A O 1
ATOM 1350 N N . SER A 1 166 ? 18.779 -1.126 -3.591 1.00 95.31 166 SER A N 1
ATOM 1351 C CA . SER A 1 166 ? 18.458 -0.355 -2.385 1.00 95.31 166 SER A CA 1
ATOM 1352 C C . SER A 1 166 ? 17.492 0.797 -2.663 1.00 95.31 166 SER A C 1
ATOM 1354 O O . SER A 1 166 ? 16.646 1.086 -1.823 1.00 95.31 166 SER A O 1
ATOM 1356 N N . LEU A 1 167 ? 17.591 1.443 -3.830 1.00 95.12 167 LEU A N 1
ATOM 1357 C CA . LEU A 1 167 ? 16.649 2.487 -4.233 1.00 95.12 167 LEU A CA 1
ATOM 1358 C C . LEU A 1 167 ? 15.232 1.924 -4.397 1.00 95.12 167 LEU A C 1
ATOM 1360 O O . LEU A 1 167 ? 14.300 2.489 -3.834 1.00 95.12 167 LEU A O 1
ATOM 1364 N N . LEU A 1 168 ? 15.072 0.803 -5.107 1.00 94.69 168 LEU A N 1
ATOM 1365 C CA . LEU A 1 168 ? 13.771 0.135 -5.232 1.00 94.69 168 LEU A CA 1
ATOM 1366 C C . LEU A 1 168 ? 13.244 -0.320 -3.873 1.00 94.69 168 LEU A C 1
ATOM 1368 O O . LEU A 1 168 ? 12.087 -0.079 -3.551 1.00 94.69 168 LEU A O 1
ATOM 1372 N N . LEU A 1 169 ? 14.101 -0.893 -3.028 1.00 95.69 169 LEU A N 1
ATOM 1373 C CA . LEU A 1 169 ? 13.701 -1.280 -1.680 1.00 95.69 169 LEU A CA 1
ATOM 1374 C C . LEU A 1 169 ? 13.207 -0.076 -0.870 1.00 95.69 169 LEU A C 1
ATOM 1376 O O . LEU A 1 169 ? 12.207 -0.182 -0.172 1.00 95.69 169 LEU A O 1
ATOM 1380 N N . ALA A 1 170 ? 13.865 1.080 -0.981 1.00 95.31 170 ALA A N 1
ATOM 1381 C CA . ALA A 1 170 ? 13.427 2.302 -0.316 1.00 95.31 170 ALA A CA 1
ATOM 1382 C C . ALA A 1 170 ? 12.066 2.782 -0.836 1.00 95.31 170 ALA A C 1
ATOM 1384 O O . ALA A 1 170 ? 11.222 3.170 -0.032 1.00 95.31 170 ALA A O 1
ATOM 1385 N N . VAL A 1 171 ? 11.838 2.702 -2.149 1.00 93.62 171 VAL A N 1
ATOM 1386 C CA . VAL A 1 171 ? 10.556 3.031 -2.788 1.00 93.62 171 VAL A CA 1
ATOM 1387 C C . VAL A 1 171 ? 9.432 2.118 -2.295 1.00 93.62 171 VAL A C 1
ATOM 1389 O O . VAL A 1 171 ? 8.367 2.623 -1.961 1.00 93.62 171 VAL A O 1
ATOM 1392 N N . TYR A 1 172 ? 9.675 0.809 -2.189 1.00 94.12 172 TYR A N 1
ATOM 1393 C CA . TYR A 1 172 ? 8.674 -0.174 -1.754 1.00 94.12 172 TYR A CA 1
ATOM 1394 C C . TYR A 1 172 ? 8.561 -0.297 -0.221 1.00 94.12 172 TYR A C 1
ATOM 1396 O O . TYR A 1 172 ? 7.563 -0.780 0.305 1.00 94.12 172 TYR A O 1
ATOM 1404 N N . SER A 1 173 ? 9.539 0.195 0.543 1.00 93.31 173 SER A N 1
ATOM 1405 C CA . SER A 1 173 ? 9.537 0.083 2.008 1.00 93.31 173 SER A CA 1
ATOM 1406 C C . SER A 1 173 ? 8.299 0.661 2.713 1.00 93.31 173 SER A C 1
ATOM 1408 O O . SER A 1 173 ? 7.849 0.030 3.672 1.00 93.31 173 SER A O 1
ATOM 1410 N N . PRO A 1 174 ? 7.679 1.783 2.284 1.00 92.56 174 PRO A N 1
ATOM 1411 C CA . PRO A 1 174 ? 6.474 2.288 2.939 1.00 92.56 174 PRO A CA 1
ATOM 1412 C C . PRO A 1 174 ? 5.300 1.311 2.818 1.00 92.56 174 PRO A C 1
ATOM 1414 O O . PRO A 1 174 ? 4.503 1.201 3.750 1.00 92.56 174 PRO A O 1
ATOM 1417 N N . PHE A 1 175 ? 5.231 0.576 1.704 1.00 90.88 175 PHE A N 1
ATOM 1418 C CA . PHE A 1 175 ? 4.206 -0.427 1.420 1.00 90.88 175 PHE A CA 1
ATOM 1419 C C . PHE A 1 175 ? 4.323 -1.632 2.350 1.00 90.88 175 PHE A C 1
ATOM 1421 O O . PHE A 1 175 ? 3.308 -2.180 2.743 1.00 90.88 175 PHE A O 1
ATOM 1428 N N . LEU A 1 176 ? 5.528 -1.946 2.833 1.00 94.44 176 LEU A N 1
ATOM 1429 C CA . LEU A 1 176 ? 5.746 -2.964 3.860 1.00 94.44 176 LEU A CA 1
ATOM 1430 C C . LEU A 1 176 ? 5.558 -2.419 5.288 1.00 94.44 176 LEU A C 1
ATOM 1432 O O . LEU A 1 176 ? 4.920 -3.046 6.135 1.00 94.44 176 LEU A O 1
ATOM 1436 N N . LEU A 1 177 ? 6.122 -1.245 5.582 1.00 95.88 177 LEU A N 1
ATOM 1437 C CA . LEU A 1 177 ? 6.172 -0.695 6.939 1.00 95.88 177 LEU A CA 1
ATOM 1438 C C . LEU A 1 177 ? 4.797 -0.259 7.453 1.00 95.88 177 LEU A C 1
ATOM 1440 O O . LEU A 1 177 ? 4.488 -0.487 8.625 1.00 95.88 177 LEU A O 1
ATOM 1444 N N . VAL A 1 178 ? 3.958 0.346 6.605 1.00 95.44 178 VAL A N 1
ATOM 1445 C CA . VAL A 1 178 ? 2.629 0.817 7.025 1.00 95.44 178 VAL A CA 1
ATOM 1446 C C . VAL A 1 178 ? 1.700 -0.353 7.383 1.00 95.44 178 VAL A C 1
ATOM 1448 O O . VAL A 1 178 ? 1.131 -0.319 8.477 1.00 95.44 178 VAL A O 1
ATOM 1451 N N . PRO A 1 179 ? 1.573 -1.424 6.577 1.00 95.44 179 PRO A N 1
ATOM 1452 C CA . PRO A 1 179 ? 0.830 -2.623 6.960 1.00 95.44 179 PRO A CA 1
ATOM 1453 C C . PRO A 1 179 ? 1.380 -3.313 8.205 1.00 95.44 179 PRO A C 1
ATOM 1455 O O . PRO A 1 179 ? 0.596 -3.734 9.050 1.00 95.44 179 PRO A O 1
ATOM 1458 N N . LEU A 1 180 ? 2.702 -3.380 8.396 1.00 97.00 180 LEU A N 1
ATOM 1459 C CA . LEU A 1 180 ? 3.263 -3.913 9.644 1.00 97.00 180 LEU A CA 1
ATOM 1460 C C . LEU A 1 180 ? 2.843 -3.073 10.857 1.00 97.00 180 LEU A C 1
ATOM 1462 O O . LEU A 1 180 ? 2.442 -3.626 11.882 1.00 97.00 180 LEU A O 1
ATOM 1466 N N . LEU A 1 181 ? 2.857 -1.744 10.734 1.00 96.62 181 LEU A N 1
ATOM 1467 C CA . LEU A 1 181 ? 2.371 -0.846 11.780 1.00 96.62 181 LEU A CA 1
ATOM 1468 C C . LEU A 1 181 ? 0.863 -1.024 12.030 1.00 96.62 181 LEU A C 1
ATOM 1470 O O . LEU A 1 181 ? 0.435 -1.062 13.186 1.00 96.62 181 LEU A O 1
ATOM 1474 N N . MET A 1 182 ? 0.055 -1.191 10.979 1.00 95.88 182 MET A N 1
ATOM 1475 C CA . MET A 1 182 ? -1.373 -1.515 11.099 1.00 95.88 182 MET A CA 1
ATOM 1476 C C . MET A 1 182 ? -1.588 -2.838 11.829 1.00 95.88 182 MET A C 1
ATOM 1478 O O . MET A 1 182 ? -2.405 -2.904 12.747 1.00 95.88 182 MET A O 1
ATOM 1482 N N . LEU A 1 183 ? -0.844 -3.878 11.452 1.00 96.12 183 LEU A N 1
ATOM 1483 C CA . LEU A 1 183 ? -0.925 -5.204 12.050 1.00 96.12 183 LEU A CA 1
ATOM 1484 C C . LEU A 1 183 ? -0.607 -5.142 13.545 1.00 96.12 183 LEU A C 1
ATOM 1486 O O . LEU A 1 183 ? -1.394 -5.620 14.361 1.00 96.12 183 LEU A O 1
ATOM 1490 N N . LEU A 1 184 ? 0.494 -4.484 13.915 1.00 95.50 184 LEU A N 1
ATOM 1491 C CA . LEU A 1 184 ? 0.854 -4.249 15.314 1.00 95.50 184 LEU A CA 1
ATOM 1492 C C . LEU A 1 184 ? -0.237 -3.466 16.049 1.00 95.50 184 LEU A C 1
ATOM 1494 O O . LEU A 1 184 ? -0.623 -3.847 17.151 1.00 95.50 184 LEU A O 1
ATOM 1498 N N . THR A 1 185 ? -0.804 -2.429 15.429 1.00 94.44 185 THR A N 1
ATOM 1499 C CA . THR A 1 185 ? -1.895 -1.649 16.033 1.00 94.44 185 THR A CA 1
ATOM 1500 C C . THR A 1 185 ? -3.124 -2.521 16.301 1.00 94.44 185 THR A C 1
ATOM 1502 O O . THR A 1 185 ? -3.664 -2.500 17.406 1.00 94.44 185 THR A O 1
ATOM 1505 N N . MET A 1 186 ? -3.553 -3.336 15.335 1.00 94.62 186 MET A N 1
ATOM 1506 C CA . MET A 1 186 ? -4.726 -4.210 15.478 1.00 94.62 186 MET A CA 1
ATOM 1507 C C . MET A 1 186 ? -4.509 -5.377 16.452 1.00 94.62 186 MET A C 1
ATOM 1509 O O . MET A 1 186 ? -5.473 -5.877 17.045 1.00 94.62 186 MET A O 1
ATOM 1513 N N . CYS A 1 187 ? -3.265 -5.834 16.609 1.00 91.88 187 CYS A N 1
ATOM 1514 C CA . CYS A 1 187 ? -2.901 -6.916 17.522 1.00 91.88 187 CYS A CA 1
ATOM 1515 C C . CYS A 1 187 ? -2.695 -6.430 18.961 1.00 91.88 187 CYS A C 1
ATOM 1517 O O . CYS A 1 187 ? -3.104 -7.122 19.892 1.00 91.88 187 CYS A O 1
ATOM 1519 N N . CYS A 1 188 ? -2.096 -5.253 19.145 1.00 88.94 188 CYS A N 1
ATOM 1520 C CA . CYS A 1 188 ? -1.644 -4.778 20.452 1.00 88.94 188 CYS A CA 1
ATOM 1521 C C . CYS A 1 188 ? -2.566 -3.723 21.082 1.00 88.94 188 CYS A C 1
ATOM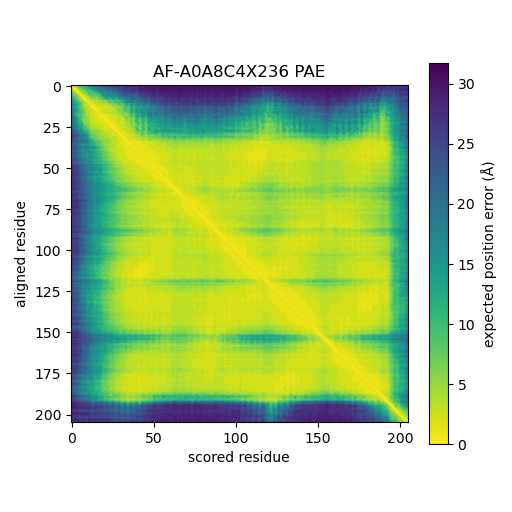 1523 O O . CYS A 1 188 ? -2.530 -3.538 22.296 1.00 88.94 188 CYS A O 1
ATOM 1525 N N . SER A 1 189 ? -3.411 -3.030 20.310 1.00 87.06 189 SER A N 1
ATOM 1526 C CA . SER A 1 189 ? -4.282 -1.989 20.865 1.00 87.06 189 SER A CA 1
ATOM 1527 C C . SER A 1 189 ? -5.445 -2.576 21.670 1.00 87.06 189 SER A C 1
ATOM 1529 O O . SER A 1 189 ? -6.283 -3.319 21.149 1.00 87.06 189 SER A O 1
ATOM 1531 N N . HIS A 1 190 ? -5.561 -2.165 22.935 1.00 81.00 190 HIS A N 1
ATOM 1532 C CA . HIS A 1 190 ? -6.661 -2.563 23.819 1.00 81.00 190 HIS A CA 1
ATOM 1533 C C . HIS A 1 190 ? -8.044 -2.150 23.272 1.00 81.00 190 HIS A C 1
ATOM 1535 O O . HIS A 1 190 ? -9.021 -2.886 23.426 1.00 81.00 190 HIS A O 1
ATOM 1541 N N . THR A 1 191 ? -8.120 -1.027 22.546 1.00 81.81 191 THR A N 1
ATOM 1542 C CA . THR A 1 191 ? -9.345 -0.522 21.894 1.00 81.81 191 THR A CA 1
ATOM 1543 C C . THR A 1 191 ? -9.957 -1.539 20.931 1.00 81.81 191 THR A C 1
ATOM 1545 O O . THR A 1 191 ? -11.185 -1.647 20.846 1.00 81.81 191 THR A O 1
ATOM 1548 N N . TYR A 1 192 ? -9.104 -2.309 20.249 1.00 83.19 192 TYR A N 1
ATOM 1549 C CA . TYR A 1 192 ? -9.479 -3.344 19.287 1.00 83.19 192 TYR A CA 1
ATOM 1550 C C . TYR A 1 192 ? -9.489 -4.751 19.916 1.00 83.19 192 TYR A C 1
ATOM 1552 O O . TYR A 1 192 ? -10.284 -5.603 19.514 1.00 83.19 192 TYR A O 1
ATOM 1560 N N . CYS A 1 193 ? -8.657 -5.002 20.932 1.00 73.62 193 CYS A N 1
ATOM 1561 C CA . CYS A 1 193 ? -8.572 -6.283 21.642 1.00 73.62 193 CYS A CA 1
ATOM 1562 C C . CYS A 1 193 ? -9.724 -6.569 22.622 1.00 73.62 193 CYS A C 1
ATOM 1564 O O . CYS A 1 193 ? -10.030 -7.738 22.857 1.00 73.62 193 CYS A O 1
ATOM 1566 N N . GLY A 1 194 ? -10.353 -5.545 23.205 1.00 60.59 194 GLY A N 1
ATOM 1567 C CA . GLY A 1 194 ? -11.240 -5.709 24.361 1.00 60.59 194 GLY A CA 1
ATOM 1568 C C . GLY A 1 194 ? -12.685 -6.140 24.060 1.00 60.59 194 GLY A C 1
ATOM 1569 O O . GLY A 1 194 ? -13.371 -5.551 23.224 1.00 60.59 194 GLY A O 1
ATOM 1570 N N . TYR A 1 195 ? -13.191 -7.098 24.845 1.00 53.03 195 TYR A N 1
ATOM 1571 C CA . TYR A 1 195 ? -14.624 -7.390 25.014 1.00 53.03 195 TYR A CA 1
ATOM 1572 C C . TYR A 1 195 ? -15.213 -6.352 25.989 1.00 53.03 195 TYR A C 1
ATOM 1574 O O . TYR A 1 195 ? -14.754 -6.267 27.129 1.00 53.03 195 TYR A O 1
ATOM 1582 N N . LEU A 1 196 ? -16.190 -5.523 25.587 1.00 53.34 196 LEU A N 1
ATOM 1583 C CA . LEU A 1 196 ? -16.790 -4.565 26.532 1.00 53.34 196 LEU A CA 1
ATOM 1584 C C . LEU A 1 196 ? -17.860 -5.266 27.385 1.00 53.34 196 LEU A C 1
ATOM 1586 O O . LEU A 1 196 ? -18.639 -6.067 26.868 1.00 53.34 196 LEU A O 1
ATOM 1590 N N . PRO A 1 197 ? -18.020 -4.902 28.671 1.00 52.12 197 PRO A N 1
ATOM 1591 C CA . PRO A 1 197 ? -19.137 -5.370 29.496 1.00 52.12 197 PRO A CA 1
ATOM 1592 C C . PRO A 1 197 ? -20.528 -5.075 28.899 1.00 52.12 197 PRO A C 1
ATOM 1594 O O . PRO A 1 197 ? -21.506 -5.720 29.283 1.00 52.12 197 PRO A O 1
ATOM 1597 N N . GLN A 1 198 ? -20.634 -4.127 27.957 1.00 51.09 198 GLN A N 1
ATOM 1598 C CA . GLN A 1 198 ? -21.874 -3.823 27.234 1.00 51.09 198 GLN A CA 1
ATOM 1599 C C . GLN A 1 198 ? -22.347 -4.956 26.308 1.00 51.09 198 GLN A C 1
ATOM 1601 O O . GLN A 1 198 ? -23.558 -5.123 26.152 1.00 51.09 198 GLN A O 1
ATOM 1606 N N . ASP A 1 199 ? -21.452 -5.818 25.816 1.00 52.28 199 ASP A N 1
ATOM 1607 C CA . ASP A 1 199 ? -21.808 -6.992 25.000 1.00 52.28 199 ASP A CA 1
ATOM 1608 C C . ASP A 1 199 ? -22.588 -8.050 25.807 1.00 52.28 199 ASP A C 1
ATOM 1610 O O . ASP A 1 199 ? -23.236 -8.942 25.256 1.00 52.28 199 ASP A O 1
ATOM 1614 N N . ARG A 1 200 ? -22.596 -7.926 27.143 1.00 50.44 200 ARG A N 1
ATOM 1615 C CA . ARG A 1 200 ? -23.414 -8.749 28.044 1.00 50.44 200 ARG A CA 1
ATOM 1616 C C . ARG A 1 200 ? -24.899 -8.362 28.014 1.00 50.44 200 ARG A C 1
ATOM 1618 O O . ARG A 1 200 ? -25.741 -9.199 28.333 1.00 50.44 200 ARG A O 1
ATOM 1625 N N . LYS A 1 201 ? -25.241 -7.118 27.647 1.00 45.12 201 LYS A N 1
ATOM 1626 C CA . LYS A 1 201 ? -26.631 -6.620 27.656 1.00 45.12 201 LYS A CA 1
ATOM 1627 C C . LYS A 1 201 ? -27.427 -7.025 26.412 1.00 45.12 201 LYS A C 1
ATOM 1629 O O . LYS A 1 201 ? -28.643 -7.129 26.502 1.00 45.12 201 LYS A O 1
ATOM 1634 N N . VAL A 1 202 ? -26.763 -7.316 25.292 1.00 53.31 202 VAL A N 1
ATOM 1635 C CA . VAL A 1 202 ? -27.427 -7.725 2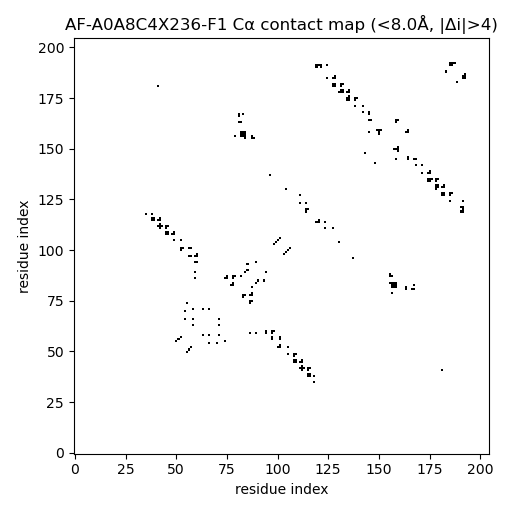4.037 1.00 53.31 202 VAL A CA 1
ATOM 1636 C C . VAL A 1 202 ? -27.801 -9.215 24.036 1.00 53.31 202 VAL A C 1
ATOM 1638 O O . VAL A 1 202 ? -28.786 -9.596 23.419 1.00 53.31 202 VAL A O 1
ATOM 1641 N N . LYS A 1 203 ? -27.092 -10.057 24.802 1.00 45.38 203 LYS A N 1
ATOM 1642 C CA . LYS A 1 203 ? -27.397 -11.497 24.946 1.00 45.38 203 LYS A CA 1
ATOM 1643 C C . LYS A 1 203 ? -28.478 -11.834 25.985 1.00 45.38 203 LYS A C 1
ATOM 1645 O O . LYS A 1 203 ? -28.749 -13.007 26.214 1.00 45.38 203 LYS A O 1
ATOM 1650 N N . ARG A 1 204 ? -29.081 -10.835 26.638 1.00 49.91 204 ARG A N 1
ATOM 1651 C CA . ARG A 1 204 ? -30.238 -11.014 27.531 1.00 49.91 204 ARG A CA 1
ATOM 1652 C C . ARG A 1 204 ? -31.494 -10.434 26.878 1.00 49.91 204 ARG A C 1
ATOM 1654 O O . ARG A 1 204 ? -32.009 -9.419 27.339 1.00 49.91 204 ARG A O 1
ATOM 1661 N N . LYS A 1 205 ? -31.952 -11.053 25.797 1.00 41.19 205 LYS A N 1
ATOM 1662 C CA . LYS A 1 205 ? -33.331 -10.960 25.311 1.00 41.19 205 LYS A CA 1
ATOM 1663 C C . LYS A 1 205 ? -33.748 -12.320 24.789 1.00 41.19 205 LYS A C 1
ATOM 1665 O O . LYS A 1 205 ? -32.889 -12.959 24.144 1.00 41.19 205 LYS A O 1
#

pLDDT: mean 87.54, std 13.93, range [41.19, 97.81]

Nearest PDB structures (foldseek):
  7mfi-assembly2_C  TM=9.755E-01  e=1.159E-11  Bos taurus
  7m94-assembly1_A  TM=9.753E-01  e=1.887E-11  Bos taurus
  7m96-assembly1_A  TM=9.661E-01  e=1.479E-11  Bos taurus
  7m96-assembly2_C  TM=9.753E-01  e=2.294E-11  Bos taurus
  7m93-assembly2_C  TM=9.734E-01  e=5.798E-11  Bos taurus

Radius of gyration: 25.37 Å; Cα contacts (8 Å, |Δi|>4): 153; chains: 1; bounding box: 57×28×98 Å

Secondary structure (DSSP, 8-state):
---SSHHHHHHHHHHHHHHHHHHHHHHHHHHHHHHHHHHHHHHHHHHHHHHHHHHTGGGGTS-GGGS-HHHHHHHHHHHHHHT-HHHHS--HHHHHHHHHIIIIIHHHHHHHHHHHHH---GGGHHHHHHHHHHHHHHHHHHHHHHHHS--TT-SS----SHHHHHHHHHHHHHHHHHHHHHHHHHHH-HHHHPPPTTHHHHT--